Protein AF-A0ABD1DV07-F1 (afdb_monomer_lite)

Secondary structure (DSSP, 8-state):
--EEEEB----S-TTS--B-SS--EE-HHHHHHHH--EEEE--TTTTTTSSHHHHHHHHHTEEEEEEEEESTTTSTTHHHHHHHHHS-EE-SS-EEEEEEEEEEEEEEE-TTT--EEEEEEETTEEEEEPTT--EEEEE-TT--EEEEEEEESS-----EESP-TTSHHHHHHHHHHHH--------S---------------GGGS-SS-SEEEEEEE-SSEEEEEEEETTT--EEEEEEEE---B-SSTT--EE-HHHHHHHHHHHHHHHHHHHHHTT--GGGEEEEEEEE-SS-B--B-TTT--BSS-EE-TT--TTHHHHHHHHHTSGGG---TTTTHHHHS--S-TTSHHHHHHHHHHH-HHHHTT-

Foldseek 3Di:
DKWKWFADPDPDDPQEPRADVVGGTDDQVRCCLFFVKHKDFADLVDNPPPCPVVVVCVVVQFPDKDKDKQAPVGDPVNVVVQVVQAFWWFAQAKWKKAWNAAKWWKWWQGLPPRTTMIIIDGHRMIMIGGGQTTIGIHHHPVRITMIMTTGNADDDPDTGGPPPCPDPSNVVSNVCSVVDPDDPDDDPDDDDDDDDDDDDDDDPVVQAPQAAWEWEWEAEPFKIKIWIARPPPRHTPFMHMDTFDWDDPDVLWTFGAVVSSVVRSVVRVVVRQVVCVVVVHHPVSHPYYHYDYQPQFDWDADPVPRHTLDTTGHLRGQPLVVVLVVVLCVQPPSPSFQCSCCVPVVGGRGSNHNVSVLVCCCVPRPSSVVRD

Sequence (372 aa):
MVRAWFMDNEDTDQRLEHHLNPPEFLTLDQLFTSTGVEYFKINVPTFDSDGVLEGIRKKRGYSYEDEITCSKDCLPDYENKLKSFFTEHLHTDEEIRFVVDGSGYFDVRNGKDDRWVRIEVVAGDMIVIPSGIYHRFTLDSKNYIKAKRYFVGEPVWLPYNRPADDMEARKDYLHRLETGFAATHFEPNAPPVSRSTVIAAANRNSLIKFGDLVGSIDEGTSSARFILFRAETSEVVCFHQKELRQIYPQEGWVEQDPKEILAVVEECIERTVEKLCELGGRAEDIVAVGVTNQRETTIVWDKSTGEPLYNAIVWLDMRTASTVDQLLEQVPNKTRNKNYLKPLCGLPLSPYFSAVKLRWLMDNVPKVLYFA

Radius of gyration: 26.64 Å; chains: 1; bounding box: 74×58×81 Å

Organism: Culex pipiens pipiens (NCBI:txid38569)

Structure (mmCIF, N/CA/C/O backbone):
data_AF-A0ABD1DV07-F1
#
_entry.id   AF-A0ABD1DV07-F1
#
loop_
_atom_site.group_PDB
_atom_site.id
_atom_site.type_symbol
_atom_site.label_atom_id
_atom_site.label_alt_id
_atom_site.label_comp_id
_atom_site.label_asym_id
_atom_site.label_entity_id
_atom_site.label_seq_id
_atom_site.pdbx_PDB_ins_code
_atom_site.Cartn_x
_atom_site.Cartn_y
_atom_site.Cartn_z
_atom_site.occupancy
_atom_site.B_iso_or_equiv
_atom_site.auth_seq_id
_atom_site.auth_comp_id
_atom_site.auth_asym_id
_atom_site.auth_atom_id
_atom_site.pdbx_PDB_model_num
ATOM 1 N N . MET A 1 1 ? 20.086 18.943 -18.334 1.00 59.91 1 MET A N 1
ATOM 2 C CA . MET A 1 1 ? 20.718 17.616 -18.203 1.00 59.91 1 MET A CA 1
ATOM 3 C C . MET A 1 1 ? 20.801 17.360 -16.713 1.00 59.91 1 MET A C 1
ATOM 5 O O . MET A 1 1 ? 21.192 18.291 -16.017 1.00 59.91 1 MET A O 1
ATOM 9 N N . VAL A 1 2 ? 20.336 16.208 -16.229 1.00 76.81 2 VAL A N 1
ATOM 10 C CA . VAL A 1 2 ? 20.383 15.888 -14.792 1.00 76.81 2 VAL A CA 1
ATOM 11 C C . VAL A 1 2 ? 21.824 15.941 -14.294 1.00 76.81 2 VAL A C 1
ATOM 13 O O . VAL A 1 2 ? 22.738 15.542 -15.021 1.00 76.81 2 VAL A O 1
ATOM 16 N N . ARG A 1 3 ? 22.035 16.477 -13.093 1.00 92.75 3 ARG A N 1
ATOM 17 C CA . ARG A 1 3 ? 23.355 16.535 -12.460 1.00 92.75 3 ARG A CA 1
ATOM 18 C C . ARG A 1 3 ? 23.431 15.423 -11.422 1.00 92.75 3 ARG A C 1
ATOM 20 O O . ARG A 1 3 ? 22.601 15.372 -10.520 1.00 92.75 3 ARG A O 1
ATOM 27 N N . ALA A 1 4 ? 24.427 14.553 -11.554 1.00 97.19 4 ALA A N 1
ATOM 28 C CA . ALA A 1 4 ? 24.748 13.539 -10.559 1.00 97.19 4 ALA A CA 1
ATOM 29 C C . ALA A 1 4 ? 26.229 13.631 -10.171 1.00 97.19 4 ALA A C 1
ATOM 31 O O . ALA A 1 4 ? 27.071 13.868 -11.040 1.00 97.19 4 ALA A O 1
ATOM 32 N N . TRP A 1 5 ? 26.556 13.480 -8.889 1.00 97.94 5 TRP A N 1
ATOM 33 C CA . TRP A 1 5 ? 27.928 13.591 -8.381 1.00 97.94 5 TRP A CA 1
ATOM 34 C C . TRP A 1 5 ? 28.155 12.752 -7.125 1.00 97.94 5 TRP A C 1
ATOM 36 O O . TRP A 1 5 ? 27.216 12.452 -6.392 1.00 97.94 5 TRP A O 1
ATOM 46 N N . PHE A 1 6 ? 29.408 12.391 -6.857 1.00 97.69 6 PHE A N 1
ATOM 47 C CA . PHE A 1 6 ? 29.778 11.789 -5.577 1.00 97.69 6 PHE A CA 1
ATOM 48 C C . PHE A 1 6 ? 29.769 12.828 -4.457 1.00 97.69 6 PHE A C 1
ATOM 50 O O . PHE A 1 6 ? 30.228 13.960 -4.647 1.00 97.69 6 PHE A O 1
ATOM 57 N N . MET A 1 7 ? 29.261 12.421 -3.295 1.00 97.56 7 MET A N 1
ATOM 58 C CA . MET A 1 7 ? 29.152 13.290 -2.128 1.00 97.56 7 MET A CA 1
ATOM 59 C C . MET A 1 7 ? 30.424 13.302 -1.275 1.00 97.56 7 MET A C 1
ATOM 61 O O . MET A 1 7 ? 31.144 12.302 -1.200 1.00 97.56 7 MET A O 1
ATOM 65 N N . ASP A 1 8 ? 30.666 14.422 -0.594 1.00 94.44 8 ASP A N 1
ATOM 66 C CA . ASP A 1 8 ? 31.538 14.449 0.580 1.00 94.44 8 ASP A CA 1
ATOM 67 C C . ASP A 1 8 ? 30.947 13.651 1.763 1.00 94.44 8 ASP A C 1
ATOM 69 O O . ASP A 1 8 ? 29.839 13.115 1.704 1.00 94.44 8 ASP A O 1
ATOM 73 N N . ASN A 1 9 ? 31.731 13.529 2.836 1.00 90.25 9 ASN A N 1
ATOM 74 C CA . ASN A 1 9 ? 31.317 12.870 4.077 1.00 90.25 9 ASN A CA 1
ATOM 75 C C . ASN A 1 9 ? 31.029 13.890 5.195 1.00 90.25 9 ASN A C 1
ATOM 77 O O . ASN A 1 9 ? 31.142 13.546 6.373 1.00 90.25 9 ASN A O 1
ATOM 81 N N . GLU A 1 10 ? 30.749 15.152 4.857 1.00 90.56 10 GLU A N 1
ATOM 82 C CA . GLU A 1 10 ? 30.471 16.174 5.863 1.00 90.56 10 GLU A CA 1
ATOM 83 C C . GLU A 1 10 ? 29.061 16.001 6.434 1.00 90.56 10 GLU A C 1
ATOM 85 O O . GLU A 1 10 ? 28.075 15.923 5.704 1.00 90.56 10 GLU A O 1
ATOM 90 N N . ASP A 1 11 ? 28.954 15.991 7.762 1.00 87.94 11 ASP A N 1
ATOM 91 C CA . ASP A 1 11 ? 27.674 15.935 8.477 1.00 87.94 11 ASP A CA 1
ATOM 92 C C . ASP A 1 11 ? 27.128 17.357 8.696 1.00 87.94 11 ASP A C 1
ATOM 94 O O . ASP A 1 11 ? 27.030 17.861 9.817 1.00 87.94 11 ASP A O 1
ATOM 98 N N . THR A 1 12 ? 26.893 18.061 7.588 1.00 93.75 12 THR A N 1
ATOM 99 C CA . THR A 1 12 ? 26.284 19.400 7.562 1.00 93.75 12 THR A CA 1
ATOM 100 C C . THR A 1 12 ? 24.844 19.323 7.045 1.00 93.75 12 THR A C 1
ATOM 102 O O . THR A 1 12 ? 24.240 18.252 7.016 1.00 93.75 12 THR A O 1
ATOM 105 N N . ASP A 1 13 ? 24.227 20.462 6.720 1.00 95.06 13 ASP A N 1
ATOM 106 C CA . ASP A 1 13 ? 22.839 20.486 6.255 1.00 95.06 13 ASP A CA 1
ATOM 107 C C . ASP A 1 13 ? 22.679 19.665 4.965 1.00 95.06 13 ASP A C 1
ATOM 109 O O . ASP A 1 13 ? 23.065 20.105 3.884 1.00 95.06 13 ASP A O 1
ATOM 113 N N . GLN A 1 14 ? 22.021 18.508 5.090 1.00 95.56 14 GLN A N 1
ATOM 114 C CA . GLN A 1 14 ? 21.736 17.559 4.012 1.00 95.56 14 GLN A CA 1
ATOM 115 C C . GLN A 1 14 ? 21.112 18.178 2.750 1.00 95.56 14 GLN A C 1
ATOM 117 O O . GLN A 1 14 ? 21.149 17.550 1.689 1.00 95.56 14 GLN A O 1
ATOM 122 N N . ARG A 1 15 ? 20.513 19.374 2.851 1.00 96.56 15 ARG A N 1
ATOM 123 C CA . ARG A 1 15 ? 19.892 20.118 1.744 1.00 96.56 15 ARG A CA 1
ATOM 124 C C . ARG A 1 15 ? 20.897 20.886 0.874 1.00 96.56 15 ARG A C 1
ATOM 126 O O . ARG A 1 15 ? 20.491 21.479 -0.128 1.00 96.56 15 ARG A O 1
ATOM 133 N N . LEU A 1 16 ? 22.180 20.920 1.240 1.00 97.12 16 LEU A N 1
ATOM 134 C CA . LEU A 1 16 ? 23.266 21.528 0.456 1.00 97.12 16 LEU A CA 1
ATOM 135 C C . LEU A 1 16 ? 23.745 20.592 -0.665 1.00 97.12 16 LEU A C 1
ATOM 137 O O . LEU A 1 16 ? 23.313 19.455 -0.739 1.00 97.12 16 LEU A O 1
ATOM 141 N N . GLU A 1 17 ? 24.613 21.028 -1.580 1.00 96.38 17 GLU A N 1
ATOM 142 C CA . GLU A 1 17 ? 25.049 20.157 -2.692 1.00 96.38 17 GLU A CA 1
ATOM 143 C C . GLU A 1 17 ? 25.999 19.023 -2.251 1.00 96.38 17 GLU A C 1
ATOM 145 O O . GLU A 1 17 ? 25.964 17.954 -2.853 1.00 96.38 17 GLU A O 1
ATOM 150 N N . HIS A 1 18 ? 26.809 19.212 -1.200 1.00 97.31 18 HIS A N 1
ATOM 151 C CA . HIS A 1 18 ? 27.789 18.224 -0.705 1.00 97.31 18 HIS A CA 1
ATOM 152 C C . HIS A 1 18 ? 28.753 17.698 -1.784 1.00 97.31 18 HIS A C 1
ATOM 154 O O . HIS A 1 18 ? 28.924 16.492 -1.963 1.00 97.31 18 HIS A O 1
ATOM 160 N N . HIS A 1 19 ? 29.347 18.590 -2.576 1.00 95.94 19 HIS A N 1
ATOM 161 C CA . HIS A 1 19 ? 30.338 18.194 -3.575 1.00 95.94 19 HIS A CA 1
ATOM 162 C C . HIS A 1 19 ? 31.663 17.774 -2.922 1.00 95.94 19 HIS A C 1
ATOM 164 O O . HIS A 1 19 ? 32.188 18.474 -2.060 1.00 95.94 19 HIS A O 1
ATOM 170 N N . LEU A 1 20 ? 32.283 16.708 -3.442 1.00 94.50 20 LEU A N 1
ATOM 171 C CA . LEU A 1 20 ? 33.712 16.471 -3.222 1.00 94.50 20 LEU A CA 1
ATOM 172 C C . LEU A 1 20 ? 34.553 17.684 -3.656 1.00 94.50 20 LEU A C 1
ATOM 174 O O . LEU A 1 20 ? 34.138 18.498 -4.483 1.00 94.50 20 LEU A O 1
ATOM 178 N N . ASN A 1 21 ? 35.774 17.777 -3.128 1.00 92.38 21 ASN A N 1
ATOM 179 C CA . ASN A 1 21 ? 36.742 18.791 -3.531 1.00 92.38 21 ASN A CA 1
ATOM 180 C C . ASN A 1 21 ? 37.995 18.128 -4.140 1.00 92.38 21 ASN A C 1
ATOM 182 O O . ASN A 1 21 ? 38.822 17.608 -3.384 1.00 92.38 21 ASN A O 1
ATOM 186 N N . PRO A 1 22 ? 38.170 18.142 -5.478 1.00 94.88 22 PRO A N 1
ATOM 187 C CA . PRO A 1 22 ? 37.296 18.757 -6.486 1.00 94.88 22 PRO A CA 1
ATOM 188 C C . PRO A 1 22 ? 36.000 17.955 -6.747 1.00 94.88 22 PRO A C 1
ATOM 190 O O . PRO A 1 22 ? 35.969 16.759 -6.454 1.00 94.88 22 PRO A O 1
ATOM 193 N N . PRO A 1 23 ? 34.952 18.572 -7.337 1.00 95.44 23 PRO A N 1
ATOM 194 C CA . PRO A 1 23 ? 33.705 17.871 -7.646 1.00 95.44 23 PRO A CA 1
ATOM 195 C C . PRO A 1 23 ? 33.902 16.710 -8.630 1.00 95.44 23 PRO A C 1
ATOM 197 O O . PRO A 1 23 ? 34.562 16.864 -9.660 1.00 95.44 23 PRO A O 1
ATOM 200 N N . GLU A 1 24 ? 33.276 15.567 -8.346 1.00 96.19 24 GLU A N 1
ATOM 201 C CA . GLU A 1 24 ? 33.319 14.357 -9.178 1.00 96.19 24 GLU A CA 1
ATOM 202 C C . GLU A 1 24 ? 31.912 14.053 -9.723 1.00 96.19 24 GLU A C 1
ATOM 204 O O . GLU A 1 24 ? 31.062 13.516 -9.012 1.00 96.19 24 GLU A O 1
ATOM 209 N N . PHE A 1 25 ? 31.647 14.428 -10.979 1.00 95.94 25 PHE A N 1
ATOM 210 C CA . PHE A 1 25 ? 30.346 14.237 -11.635 1.00 95.94 25 PHE A CA 1
ATOM 211 C C . PHE A 1 25 ? 30.243 12.889 -12.355 1.00 95.94 25 PHE A C 1
ATOM 213 O O . PHE A 1 25 ? 31.225 12.393 -12.907 1.00 95.94 25 PHE A O 1
ATOM 220 N N . LEU A 1 26 ? 29.026 12.347 -12.422 1.00 95.00 26 LEU A N 1
ATOM 221 C CA . LEU A 1 26 ? 28.687 11.177 -13.224 1.00 95.00 26 LEU A CA 1
ATOM 222 C C . LEU A 1 26 ? 27.892 11.599 -14.463 1.00 95.00 26 LEU A C 1
ATOM 224 O O . LEU A 1 26 ? 26.942 12.380 -14.392 1.00 95.00 26 LEU A O 1
ATOM 228 N N . THR A 1 27 ? 28.253 11.025 -15.606 1.00 94.19 27 THR A N 1
ATOM 229 C CA . THR A 1 27 ? 27.383 10.982 -16.789 1.00 94.19 27 THR A CA 1
ATOM 230 C C . THR A 1 27 ? 26.181 10.067 -16.538 1.00 94.19 27 THR A C 1
ATOM 232 O O . THR A 1 27 ? 26.211 9.221 -15.644 1.00 94.19 27 THR A O 1
ATOM 235 N N . LEU A 1 28 ? 25.133 10.191 -17.356 1.00 91.38 28 LEU A N 1
ATOM 236 C CA . LEU A 1 28 ? 23.964 9.306 -17.286 1.00 91.38 28 LEU A CA 1
ATOM 237 C C . LEU A 1 28 ? 24.330 7.826 -17.445 1.00 91.38 28 LEU A C 1
ATOM 239 O O . LEU A 1 28 ? 23.840 6.997 -16.686 1.00 91.38 28 LEU A O 1
ATOM 243 N N . ASP A 1 29 ? 25.240 7.508 -18.365 1.00 91.19 29 ASP A N 1
ATOM 244 C CA . ASP A 1 29 ? 25.684 6.130 -18.591 1.00 91.19 29 ASP A CA 1
ATOM 245 C C . ASP A 1 29 ? 26.467 5.590 -17.389 1.00 91.19 29 ASP A C 1
ATOM 247 O O . ASP A 1 29 ? 26.303 4.433 -17.000 1.00 91.19 29 ASP A O 1
ATOM 251 N N . GLN A 1 30 ? 27.299 6.428 -16.758 1.00 93.75 30 GLN A N 1
ATOM 252 C CA . GLN A 1 30 ? 28.006 6.060 -15.528 1.00 93.75 30 GLN A CA 1
ATOM 253 C C . GLN A 1 30 ? 27.039 5.859 -14.363 1.00 93.75 30 GLN A C 1
ATOM 255 O O . GLN A 1 30 ? 27.205 4.898 -13.612 1.00 93.75 30 GLN A O 1
ATOM 260 N N . LEU A 1 31 ? 26.037 6.732 -14.219 1.00 94.75 31 LEU A N 1
ATOM 261 C CA . LEU A 1 31 ? 24.988 6.582 -13.218 1.00 94.75 31 LEU A CA 1
ATOM 262 C C . LEU A 1 31 ? 24.262 5.248 -13.429 1.00 94.75 31 LEU A C 1
ATOM 264 O O . LEU A 1 31 ? 24.330 4.388 -12.559 1.00 94.75 31 LEU A O 1
ATOM 268 N N . PHE A 1 32 ? 23.703 5.014 -14.618 1.00 94.88 32 PHE A N 1
ATOM 269 C CA . PHE A 1 32 ? 22.989 3.779 -14.943 1.00 94.88 32 PHE A CA 1
ATOM 270 C C . PHE A 1 32 ? 23.850 2.527 -14.740 1.00 94.88 32 PHE A C 1
ATOM 272 O O . PHE A 1 32 ? 23.429 1.576 -14.093 1.00 94.88 32 PHE A O 1
ATOM 279 N N . THR A 1 33 ? 25.092 2.525 -15.222 1.00 92.50 33 THR A N 1
ATOM 280 C CA . THR A 1 33 ? 25.967 1.348 -15.101 1.00 92.50 33 THR A CA 1
ATOM 281 C C . THR A 1 33 ? 26.362 1.061 -13.649 1.00 92.50 33 THR A C 1
ATOM 283 O O . THR A 1 33 ? 26.613 -0.088 -13.299 1.00 92.50 33 THR A O 1
ATOM 286 N N . SER A 1 34 ? 26.453 2.086 -12.796 1.00 93.62 34 SER A N 1
ATOM 287 C CA . SER A 1 34 ? 26.897 1.922 -11.404 1.00 93.62 34 SER A CA 1
ATOM 288 C C . SER A 1 34 ? 25.766 1.778 -10.387 1.00 93.62 34 SER A C 1
ATOM 290 O O . SER A 1 34 ? 26.037 1.339 -9.269 1.00 93.62 34 SER A O 1
ATOM 292 N N . THR A 1 35 ? 24.529 2.136 -10.743 1.00 96.19 35 THR A N 1
ATOM 293 C CA . THR A 1 35 ? 23.384 2.136 -9.815 1.00 96.19 35 THR A CA 1
ATOM 294 C C . THR A 1 35 ? 22.109 1.536 -10.406 1.00 96.19 35 THR A C 1
ATOM 296 O O . THR A 1 35 ? 21.162 1.272 -9.679 1.00 96.19 35 THR A O 1
ATOM 299 N N . GLY A 1 36 ? 22.026 1.347 -11.721 1.00 95.25 36 GLY A N 1
ATOM 300 C CA . GLY A 1 36 ? 20.792 0.957 -12.406 1.00 95.25 36 GLY A CA 1
ATOM 301 C C . GLY A 1 36 ? 19.727 2.055 -12.459 1.00 95.25 36 GLY A C 1
ATOM 302 O O . GLY A 1 36 ? 18.637 1.798 -12.959 1.00 95.25 36 GLY A O 1
ATOM 303 N N . VAL A 1 37 ? 20.012 3.267 -11.963 1.00 96.56 37 VAL A N 1
ATOM 304 C CA . VAL A 1 37 ? 19.070 4.392 -12.031 1.00 96.56 37 VAL A CA 1
ATOM 305 C C . VAL A 1 37 ? 18.929 4.859 -13.474 1.00 96.56 37 VAL A C 1
ATOM 307 O O . VAL A 1 37 ? 19.916 5.187 -14.135 1.00 96.56 37 VAL A O 1
ATOM 310 N N . GLU A 1 38 ? 17.689 4.935 -13.945 1.00 94.94 38 GLU A N 1
ATOM 311 C CA . GLU A 1 38 ? 17.361 5.433 -15.279 1.00 94.94 38 GLU A CA 1
ATOM 312 C C . GLU A 1 38 ? 16.791 6.849 -15.214 1.00 94.94 38 GLU A C 1
ATOM 314 O O . GLU A 1 38 ? 16.154 7.249 -14.237 1.00 94.94 38 GLU A O 1
ATOM 319 N N . TYR A 1 39 ? 17.013 7.611 -16.284 1.00 94.94 39 TYR A N 1
ATOM 320 C CA . TYR A 1 39 ? 16.618 9.009 -16.382 1.00 94.94 39 TYR A CA 1
ATOM 321 C C . TYR A 1 39 ? 15.932 9.302 -17.714 1.00 94.94 39 TYR A C 1
ATOM 323 O O . TYR A 1 39 ? 16.409 8.907 -18.780 1.00 94.94 39 TYR A O 1
ATOM 331 N N . PHE A 1 40 ? 14.855 10.081 -17.650 1.00 93.75 40 PHE A N 1
ATOM 332 C CA . PHE A 1 40 ? 14.121 10.588 -18.800 1.00 93.75 40 PHE A CA 1
ATOM 333 C C . PHE A 1 40 ? 13.885 12.090 -18.635 1.00 93.75 40 PHE A C 1
ATOM 335 O O . PHE A 1 40 ? 13.529 12.563 -17.554 1.00 93.75 40 PHE A O 1
ATOM 342 N N . LYS A 1 41 ? 14.044 12.850 -19.724 1.00 93.75 41 LYS A N 1
ATOM 343 C CA . LYS A 1 41 ? 13.626 14.255 -19.771 1.00 93.75 41 LYS A CA 1
ATOM 344 C C . LYS A 1 41 ? 12.232 14.339 -20.382 1.00 93.75 41 LYS A C 1
ATOM 346 O O . LYS A 1 41 ? 12.039 13.921 -21.520 1.00 93.75 41 LYS A O 1
ATOM 351 N N . ILE A 1 42 ? 11.289 14.899 -19.633 1.00 94.38 42 ILE A N 1
ATOM 352 C CA . ILE A 1 42 ? 9.884 15.061 -20.016 1.00 94.38 42 ILE A CA 1
ATOM 353 C C . ILE A 1 42 ? 9.558 16.555 -20.098 1.00 94.38 42 ILE A C 1
ATOM 355 O O . ILE A 1 42 ? 10.026 17.359 -19.288 1.00 94.38 42 ILE A O 1
ATOM 359 N N . ASN A 1 43 ? 8.764 16.946 -21.092 1.00 92.12 43 ASN A N 1
ATOM 360 C CA . ASN A 1 43 ? 8.365 18.334 -21.286 1.00 92.12 43 ASN A CA 1
ATOM 361 C C . ASN A 1 43 ? 7.146 18.668 -20.410 1.00 92.12 43 ASN A C 1
ATOM 363 O O . ASN A 1 43 ? 6.036 18.234 -20.693 1.00 92.12 43 ASN A O 1
ATOM 367 N N . VAL A 1 44 ? 7.344 19.428 -19.327 1.00 93.00 44 VAL A N 1
ATOM 368 C CA . VAL A 1 44 ? 6.283 19.716 -18.338 1.00 93.00 44 VAL A CA 1
ATOM 369 C C . VAL A 1 44 ? 5.042 20.403 -18.945 1.00 93.00 44 VAL A C 1
ATOM 371 O O . VAL A 1 44 ? 3.933 19.999 -18.620 1.00 93.00 44 VAL A O 1
ATOM 374 N N . PRO A 1 45 ? 5.159 21.402 -19.837 1.00 93.12 45 PRO A N 1
ATOM 375 C CA . PRO A 1 45 ? 3.991 21.971 -20.513 1.00 93.12 45 PRO A CA 1
ATOM 376 C C . PRO A 1 45 ? 3.132 21.006 -21.343 1.00 93.12 45 PRO A C 1
ATOM 378 O O . PRO A 1 45 ? 1.988 21.344 -21.629 1.00 93.12 45 PRO A O 1
ATOM 381 N N . THR A 1 46 ? 3.681 19.873 -21.794 1.00 91.88 46 THR A N 1
ATOM 382 C CA . THR A 1 46 ? 3.053 19.009 -22.815 1.00 91.88 46 THR A CA 1
ATOM 383 C C . THR A 1 46 ? 3.059 17.523 -22.477 1.00 91.88 46 THR A C 1
ATOM 385 O O . THR A 1 46 ? 2.700 16.715 -23.328 1.00 91.88 46 THR A O 1
ATOM 388 N N . PHE A 1 47 ? 3.449 17.125 -21.262 1.00 91.62 47 PHE A N 1
ATOM 389 C CA . PHE A 1 47 ? 3.654 15.708 -20.924 1.00 91.62 47 PHE A CA 1
ATOM 390 C C . PHE A 1 47 ? 2.387 14.852 -21.054 1.00 91.62 47 PHE A C 1
ATOM 392 O O . PHE A 1 47 ? 2.467 13.628 -21.137 1.00 91.62 47 PHE A O 1
ATOM 399 N N . ASP A 1 48 ? 1.220 15.490 -21.011 1.00 86.44 48 ASP A N 1
ATOM 400 C CA . ASP A 1 48 ? -0.104 14.885 -21.118 1.00 86.44 48 ASP A CA 1
ATOM 401 C C . ASP A 1 48 ? -0.575 14.708 -22.570 1.00 86.44 48 ASP A C 1
ATOM 403 O O . ASP A 1 48 ? -1.546 13.998 -22.821 1.00 86.44 48 ASP A O 1
ATOM 407 N N . SER A 1 49 ? 0.104 15.342 -23.526 1.00 87.12 49 SER A N 1
ATOM 408 C CA . SER A 1 49 ? -0.355 15.485 -24.910 1.00 87.12 49 SER A CA 1
ATOM 409 C C . SER A 1 49 ? 0.705 15.134 -25.954 1.00 87.12 49 SER A C 1
ATOM 411 O O . SER A 1 49 ? 0.351 14.759 -27.070 1.00 87.12 49 SER A O 1
ATOM 413 N N . ASP A 1 50 ? 1.995 15.193 -25.614 1.00 87.75 50 ASP A N 1
ATOM 414 C CA . ASP A 1 50 ? 3.100 14.862 -26.524 1.00 87.75 50 ASP A CA 1
ATOM 415 C C . ASP A 1 50 ? 3.364 13.351 -26.676 1.00 87.75 50 ASP A C 1
ATOM 417 O O . ASP A 1 50 ? 4.142 12.936 -27.537 1.00 87.75 50 ASP A O 1
ATOM 421 N N . GLY A 1 51 ? 2.700 12.521 -25.864 1.00 90.06 51 GLY A N 1
ATOM 422 C CA . GLY A 1 51 ? 2.764 11.059 -25.912 1.00 90.06 51 GLY A CA 1
ATOM 423 C C . GLY A 1 51 ? 4.064 10.446 -25.376 1.00 90.06 51 GLY A C 1
ATOM 424 O O . GLY A 1 51 ? 4.173 9.219 -25.320 1.00 90.06 51 GLY A O 1
ATOM 425 N N . VAL A 1 52 ? 5.046 11.249 -24.944 1.00 90.81 52 VAL A N 1
ATOM 426 C CA . VAL A 1 52 ? 6.349 10.747 -24.472 1.00 90.81 52 VAL A CA 1
ATOM 427 C C . VAL A 1 52 ? 6.185 9.993 -23.156 1.00 90.81 52 VAL A C 1
ATOM 429 O O . VAL A 1 52 ? 6.607 8.841 -23.029 1.00 90.81 52 VAL A O 1
ATOM 432 N N . LEU A 1 53 ? 5.526 10.626 -22.184 1.00 91.69 53 LEU A N 1
ATOM 433 C CA . LEU A 1 53 ? 5.261 10.020 -20.882 1.00 91.69 53 LEU A CA 1
ATOM 434 C C . LEU A 1 53 ? 4.343 8.799 -21.014 1.00 91.69 53 LEU A C 1
ATOM 436 O O . LEU A 1 53 ? 4.600 7.766 -20.399 1.00 91.69 53 LEU A O 1
ATOM 440 N N . GLU A 1 54 ? 3.302 8.890 -21.844 1.00 89.88 54 GLU A N 1
ATOM 441 C CA . GLU A 1 54 ? 2.396 7.769 -22.111 1.00 89.88 54 GLU A CA 1
ATOM 442 C C . GLU A 1 54 ? 3.148 6.572 -22.714 1.00 89.88 54 GLU A C 1
ATOM 444 O O . GLU A 1 54 ? 2.939 5.433 -22.295 1.00 89.88 54 GLU A O 1
ATOM 449 N N . GLY A 1 55 ? 4.074 6.819 -23.645 1.00 89.94 55 GLY A N 1
ATOM 450 C CA . GLY A 1 55 ? 4.931 5.790 -24.230 1.00 89.94 55 GLY A CA 1
ATOM 451 C C . GLY A 1 55 ? 5.822 5.098 -23.196 1.00 89.94 55 GLY A C 1
ATOM 452 O O . GLY A 1 55 ? 5.909 3.867 -23.189 1.00 89.94 55 GLY A O 1
ATOM 453 N N . ILE A 1 56 ? 6.437 5.863 -22.286 1.00 91.06 56 ILE A N 1
ATOM 454 C CA . ILE A 1 56 ? 7.240 5.313 -21.180 1.00 91.06 56 ILE A CA 1
ATOM 455 C C . ILE A 1 56 ? 6.364 4.455 -20.266 1.00 91.06 56 ILE A C 1
ATOM 457 O O . ILE A 1 56 ? 6.716 3.309 -19.984 1.00 91.06 56 ILE A O 1
ATOM 461 N N . ARG A 1 57 ? 5.199 4.974 -19.857 1.00 89.88 57 ARG A N 1
ATOM 462 C CA . ARG A 1 57 ? 4.257 4.260 -18.986 1.00 89.88 57 ARG A CA 1
ATOM 463 C C . ARG A 1 57 ? 3.783 2.954 -19.608 1.00 89.88 57 ARG A C 1
ATOM 465 O O . ARG A 1 57 ? 3.851 1.921 -18.954 1.00 89.88 57 ARG A O 1
ATOM 472 N N . LYS A 1 58 ? 3.369 2.976 -20.879 1.00 86.31 58 LYS A N 1
ATOM 473 C CA . LYS A 1 58 ? 2.937 1.779 -21.616 1.00 86.31 58 LYS A CA 1
ATOM 474 C C . LYS A 1 58 ? 4.054 0.749 -21.734 1.00 86.31 58 LYS A C 1
ATOM 476 O O . LYS A 1 58 ? 3.824 -0.423 -21.461 1.00 86.31 58 LYS A O 1
ATOM 481 N N . LYS A 1 59 ? 5.267 1.175 -22.101 1.00 85.38 59 LYS A N 1
ATOM 482 C CA . LYS A 1 59 ? 6.420 0.272 -22.254 1.00 85.38 59 LYS A CA 1
ATOM 483 C C . LYS A 1 59 ? 6.802 -0.405 -20.936 1.00 85.38 59 LYS A C 1
ATOM 485 O O . LYS A 1 59 ? 7.268 -1.539 -20.961 1.00 85.38 59 LYS A O 1
ATOM 490 N N . ARG A 1 60 ? 6.627 0.290 -19.810 1.00 85.19 60 ARG A N 1
ATOM 491 C CA . ARG A 1 60 ? 7.017 -0.193 -18.479 1.00 85.19 60 ARG A CA 1
ATOM 492 C C . ARG A 1 60 ? 5.872 -0.750 -17.639 1.00 85.19 60 ARG A C 1
ATOM 494 O O . ARG A 1 60 ? 6.114 -1.219 -16.538 1.00 85.19 60 ARG A O 1
ATOM 501 N N . GLY A 1 61 ? 4.641 -0.715 -18.142 1.00 84.81 61 GLY A N 1
ATOM 502 C CA . GLY A 1 61 ? 3.473 -1.193 -17.403 1.00 84.81 61 GLY A CA 1
ATOM 503 C C . GLY A 1 61 ? 3.106 -0.326 -16.193 1.00 84.81 61 GLY A C 1
ATOM 504 O O . GLY A 1 61 ? 2.545 -0.836 -15.228 1.00 84.81 61 GLY A O 1
ATOM 505 N N . TYR A 1 62 ? 3.415 0.975 -16.219 1.00 87.50 62 TYR A N 1
ATOM 506 C CA . TYR A 1 62 ? 3.066 1.902 -15.138 1.00 87.50 62 TYR A CA 1
ATOM 507 C C . TYR A 1 62 ? 1.562 2.203 -15.138 1.00 87.50 62 TYR A C 1
ATOM 509 O O . TYR A 1 62 ? 1.089 3.129 -15.812 1.00 87.50 62 TYR A O 1
ATOM 517 N N . SER A 1 63 ? 0.815 1.390 -14.395 1.00 79.88 63 SER A N 1
ATOM 518 C CA . SER A 1 63 ? -0.646 1.410 -14.336 1.00 79.88 63 SER A CA 1
ATOM 519 C C . SER A 1 63 ? -1.212 2.343 -13.266 1.00 79.88 63 SER A C 1
ATOM 521 O O . SER A 1 63 ? -2.350 2.775 -13.411 1.00 79.88 63 SER A O 1
ATOM 523 N N . TYR A 1 64 ? -0.443 2.666 -12.222 1.00 82.38 64 TYR A N 1
ATOM 524 C CA . TYR A 1 64 ? -0.852 3.592 -11.163 1.00 82.38 64 TYR A CA 1
ATOM 525 C C . TYR A 1 64 ? -0.122 4.930 -11.287 1.00 82.38 64 TYR A C 1
ATOM 527 O O . TYR A 1 64 ? 1.046 4.986 -11.687 1.00 82.38 64 TYR A O 1
ATOM 535 N N . GLU A 1 65 ? -0.821 6.004 -10.933 1.00 90.56 65 GLU A N 1
ATOM 536 C CA . GLU A 1 65 ? -0.289 7.358 -10.862 1.00 90.56 65 GLU A CA 1
ATOM 537 C C . GLU A 1 65 ? -0.948 8.117 -9.712 1.00 90.56 65 GLU A C 1
ATOM 539 O O . GLU A 1 65 ? -2.172 8.150 -9.602 1.00 90.56 65 GLU A O 1
ATOM 544 N N . ASP A 1 66 ? -0.138 8.806 -8.919 1.00 88.62 66 ASP A N 1
ATOM 545 C CA . ASP A 1 66 ? -0.614 9.885 -8.063 1.00 88.62 66 ASP A CA 1
ATOM 546 C C . ASP A 1 66 ? 0.362 11.066 -8.069 1.00 88.62 66 ASP A C 1
ATOM 548 O O . ASP A 1 66 ? 1.326 11.117 -8.840 1.00 88.62 66 ASP A O 1
ATOM 552 N N . GLU A 1 67 ? 0.084 12.055 -7.229 1.00 92.62 67 GLU A N 1
ATOM 553 C CA . GLU A 1 67 ? 0.878 13.265 -7.110 1.00 92.62 67 GLU A CA 1
ATOM 554 C C . GLU A 1 67 ? 1.171 13.561 -5.641 1.00 92.62 67 GLU A C 1
ATOM 556 O O . GLU A 1 67 ? 0.293 13.472 -4.782 1.00 92.62 67 GLU A O 1
ATOM 561 N N . ILE A 1 68 ? 2.415 13.939 -5.355 1.00 90.50 68 ILE A N 1
ATOM 562 C CA . ILE A 1 68 ? 2.854 14.383 -4.038 1.00 90.50 68 ILE A CA 1
ATOM 563 C C . ILE A 1 68 ? 3.455 15.785 -4.132 1.00 90.50 68 ILE A C 1
ATOM 565 O O . ILE A 1 68 ? 4.263 16.081 -5.015 1.00 90.50 68 ILE A O 1
ATOM 569 N N . THR A 1 69 ? 3.085 16.638 -3.180 1.00 94.31 69 THR A N 1
ATOM 570 C CA . THR A 1 69 ? 3.704 17.949 -2.971 1.00 94.31 69 THR A CA 1
ATOM 571 C C . THR A 1 69 ? 4.408 17.934 -1.622 1.00 94.31 69 THR A C 1
ATOM 573 O O . THR A 1 69 ? 3.763 17.873 -0.575 1.00 94.31 69 THR A O 1
ATOM 576 N N . CYS A 1 70 ? 5.735 17.988 -1.640 1.00 91.44 70 CYS A N 1
ATOM 577 C CA . CYS A 1 70 ? 6.556 18.036 -0.439 1.00 91.44 70 CYS A CA 1
ATOM 578 C C . CYS A 1 70 ? 6.951 19.486 -0.163 1.00 91.44 70 CYS A C 1
ATOM 580 O O . CYS A 1 70 ? 7.882 20.025 -0.759 1.00 91.44 70 CYS A O 1
ATOM 582 N N . SER A 1 71 ? 6.222 20.103 0.761 1.00 93.25 71 SER A N 1
ATOM 583 C CA . SER A 1 71 ? 6.506 21.413 1.338 1.00 93.25 71 SER A CA 1
ATOM 584 C C . SER A 1 71 ? 5.969 21.446 2.766 1.00 93.25 71 SER A C 1
ATOM 586 O O . SER A 1 71 ? 5.134 20.614 3.138 1.00 93.25 71 SER A O 1
ATOM 588 N N . LYS A 1 72 ? 6.423 22.416 3.563 1.00 89.56 72 LYS A N 1
ATOM 589 C CA . LYS A 1 72 ? 5.956 22.577 4.946 1.00 89.56 72 LYS A CA 1
ATOM 590 C C . LYS A 1 72 ? 4.436 22.768 5.039 1.00 89.56 72 LYS A C 1
ATOM 592 O O . LYS A 1 72 ? 3.831 22.312 6.003 1.00 89.56 72 LYS A O 1
ATOM 597 N N . ASP A 1 73 ? 3.839 23.405 4.035 1.00 87.31 73 ASP A N 1
ATOM 598 C CA . ASP A 1 73 ? 2.416 23.750 4.023 1.00 87.31 73 ASP A CA 1
ATOM 599 C C . ASP A 1 73 ? 1.532 22.631 3.451 1.00 87.31 73 ASP A C 1
ATOM 601 O O . ASP A 1 73 ? 0.357 22.535 3.800 1.00 87.31 73 ASP A O 1
ATOM 605 N N . CYS A 1 74 ? 2.072 21.786 2.566 1.00 84.94 74 CYS A N 1
ATOM 606 C CA . CYS A 1 74 ? 1.280 20.807 1.816 1.00 84.94 74 CYS A CA 1
ATOM 607 C C . CYS A 1 74 ? 1.433 19.364 2.309 1.00 84.94 74 CYS A C 1
ATOM 609 O O . CYS A 1 74 ? 0.596 18.528 1.971 1.00 84.94 74 CYS A O 1
ATOM 611 N N . LEU A 1 75 ? 2.479 19.048 3.079 1.00 81.88 75 LEU A N 1
ATOM 612 C CA . LEU A 1 75 ? 2.775 17.679 3.496 1.00 81.88 75 LEU A CA 1
ATOM 613 C C . LEU A 1 75 ? 2.373 17.445 4.966 1.00 81.88 75 LEU A C 1
ATOM 615 O O . LEU A 1 75 ? 3.018 17.982 5.869 1.00 81.88 75 LEU A O 1
ATOM 619 N N . PRO A 1 76 ? 1.357 16.604 5.245 1.00 80.69 76 PRO A N 1
ATOM 620 C CA . PRO A 1 76 ? 1.020 16.221 6.612 1.00 80.69 76 PRO A CA 1
ATOM 621 C C . PRO A 1 76 ? 2.192 15.507 7.284 1.00 80.69 76 PRO A C 1
ATOM 623 O O . PRO A 1 76 ? 2.841 14.667 6.657 1.00 80.69 76 PRO A O 1
ATOM 626 N N . ASP A 1 77 ? 2.426 15.819 8.560 1.00 87.31 77 ASP A N 1
ATOM 627 C CA . ASP A 1 77 ? 3.543 15.277 9.347 1.00 87.31 77 ASP A CA 1
ATOM 628 C C . ASP A 1 77 ? 4.925 15.528 8.698 1.00 87.31 77 ASP A C 1
ATOM 630 O O . ASP A 1 77 ? 5.810 14.672 8.693 1.00 87.31 77 ASP A O 1
ATOM 634 N N . TYR A 1 78 ? 5.085 16.726 8.114 1.00 85.88 78 TYR A N 1
ATOM 635 C CA . TYR A 1 78 ? 6.232 17.158 7.302 1.00 85.88 78 TYR A CA 1
ATOM 636 C C . TYR A 1 78 ? 7.598 16.744 7.866 1.00 85.88 78 TYR A C 1
ATOM 638 O O . TYR A 1 78 ? 8.388 16.116 7.164 1.00 85.88 78 TYR A O 1
ATOM 646 N N . GLU A 1 79 ? 7.873 17.060 9.134 1.00 88.75 79 GLU A N 1
ATOM 647 C CA . GLU A 1 79 ? 9.183 16.805 9.747 1.00 88.75 79 GLU A CA 1
ATOM 648 C C . GLU A 1 79 ? 9.491 15.305 9.863 1.00 88.75 79 GLU A C 1
ATOM 650 O O . GLU A 1 79 ? 10.606 14.872 9.570 1.00 88.75 79 GLU A O 1
ATOM 655 N N . ASN A 1 80 ? 8.511 14.488 10.259 1.00 86.06 80 ASN A N 1
ATOM 656 C CA . ASN A 1 80 ? 8.713 13.045 10.387 1.00 86.06 80 ASN A CA 1
ATOM 657 C C . ASN A 1 80 ? 8.771 12.365 9.018 1.00 86.06 80 ASN A C 1
ATOM 659 O O . ASN A 1 80 ? 9.595 11.472 8.824 1.00 86.06 80 ASN A O 1
ATOM 663 N N . LYS A 1 81 ? 7.974 12.821 8.044 1.00 87.06 81 LYS A N 1
ATOM 664 C CA . LYS A 1 81 ? 8.066 12.327 6.666 1.00 87.06 81 LYS A CA 1
ATOM 665 C C . LYS A 1 81 ? 9.418 12.635 6.037 1.00 87.06 81 LYS A C 1
ATOM 667 O O . LYS A 1 81 ? 10.009 11.734 5.457 1.00 87.06 81 LYS A O 1
ATOM 672 N N . LEU A 1 82 ? 9.954 13.847 6.202 1.00 90.19 82 LEU A N 1
ATOM 673 C CA . LEU A 1 82 ? 11.295 14.171 5.705 1.00 90.19 82 LEU A CA 1
ATOM 674 C C . LEU A 1 82 ? 12.383 13.318 6.361 1.00 90.19 82 LEU A C 1
ATOM 676 O O . LEU A 1 82 ? 13.282 12.850 5.667 1.00 90.19 82 LEU A O 1
ATOM 680 N N . LYS A 1 83 ? 12.286 13.060 7.671 1.00 91.44 83 LYS A N 1
ATOM 681 C CA . LYS A 1 83 ? 13.197 12.125 8.349 1.00 91.44 83 LYS A CA 1
ATOM 682 C C . LYS A 1 83 ? 13.081 10.711 7.784 1.00 91.44 83 LYS A C 1
ATOM 684 O O . LYS A 1 83 ? 14.101 10.070 7.553 1.00 91.44 83 LYS A O 1
ATOM 689 N N . SER A 1 84 ? 11.860 10.236 7.537 1.00 90.75 84 SER A N 1
ATOM 690 C CA . SER A 1 84 ? 11.626 8.919 6.939 1.00 90.75 84 SER A CA 1
ATOM 691 C C . SER A 1 84 ? 12.196 8.830 5.525 1.00 90.75 84 SER A C 1
ATOM 693 O O . SER A 1 84 ? 12.844 7.843 5.208 1.00 90.75 84 SER A O 1
ATOM 695 N N . PHE A 1 85 ? 11.996 9.856 4.694 1.00 94.75 85 PHE A N 1
ATOM 696 C CA . PHE A 1 85 ? 12.523 9.894 3.329 1.00 94.75 85 PHE A CA 1
ATOM 697 C C . PHE A 1 85 ? 14.053 9.946 3.300 1.00 94.75 85 PHE A C 1
ATOM 699 O O . PHE A 1 85 ? 14.665 9.350 2.417 1.00 94.75 85 PHE A O 1
ATOM 706 N N . PHE A 1 86 ? 14.675 10.632 4.265 1.00 97.00 86 PHE A N 1
ATOM 707 C CA . PHE A 1 86 ? 16.129 10.772 4.322 1.00 97.00 86 PHE A CA 1
ATOM 708 C C . PHE A 1 86 ? 16.846 9.610 5.027 1.00 97.00 86 PHE A C 1
ATOM 710 O O . PHE A 1 86 ? 18.058 9.443 4.886 1.00 97.00 86 PHE A O 1
ATOM 717 N N . THR A 1 87 ? 16.118 8.791 5.786 1.00 96.75 87 THR A N 1
ATOM 718 C CA . THR A 1 87 ? 16.675 7.560 6.359 1.00 96.75 87 THR A CA 1
ATOM 719 C C . THR A 1 87 ? 17.045 6.620 5.214 1.00 96.75 87 THR A C 1
ATOM 721 O O . THR A 1 87 ? 16.227 6.400 4.336 1.00 96.75 87 THR A O 1
ATOM 724 N N . GLU A 1 88 ? 18.265 6.080 5.187 1.00 97.88 88 GLU A N 1
ATOM 725 C CA . GLU A 1 88 ? 18.698 5.157 4.127 1.00 97.88 88 GLU A CA 1
ATOM 726 C C . GLU A 1 88 ? 17.835 3.885 4.124 1.00 97.88 88 GLU A C 1
ATOM 728 O O . GLU A 1 88 ? 17.789 3.155 5.119 1.00 97.88 88 GLU A O 1
ATOM 733 N N . HIS A 1 89 ? 17.169 3.616 3.001 1.00 97.75 89 HIS A N 1
ATOM 734 C CA . HIS A 1 89 ? 16.234 2.504 2.846 1.00 97.75 89 HIS A CA 1
ATOM 735 C C . HIS A 1 89 ? 16.266 1.915 1.433 1.00 97.75 89 HIS A C 1
ATOM 737 O O . HIS A 1 89 ? 16.912 2.445 0.531 1.00 97.75 89 HIS A O 1
ATOM 743 N N . LEU A 1 90 ? 15.576 0.791 1.250 1.00 95.75 90 LEU A N 1
ATOM 744 C CA . LEU A 1 90 ? 15.266 0.215 -0.054 1.00 95.75 90 LEU A CA 1
ATOM 745 C C . LEU A 1 90 ? 13.776 -0.128 -0.163 1.00 95.75 90 LEU A C 1
ATOM 747 O O . LEU A 1 90 ? 13.062 -0.196 0.843 1.00 95.75 90 LEU A O 1
ATOM 751 N N . HIS A 1 91 ? 13.338 -0.386 -1.393 1.00 91.75 91 HIS A N 1
ATOM 752 C CA . HIS A 1 91 ? 12.003 -0.880 -1.723 1.00 91.75 91 HIS A CA 1
ATOM 753 C C . HIS A 1 91 ? 12.087 -2.188 -2.517 1.00 91.75 91 HIS A C 1
ATOM 755 O O . HIS A 1 91 ? 13.086 -2.469 -3.188 1.00 91.75 91 HIS A O 1
ATOM 761 N N . THR A 1 92 ? 11.028 -2.993 -2.427 1.00 89.00 92 THR A N 1
ATOM 762 C CA . THR A 1 92 ? 10.848 -4.228 -3.212 1.00 89.00 92 THR A CA 1
ATOM 763 C C . THR A 1 92 ? 10.524 -3.956 -4.677 1.00 89.00 92 THR A C 1
ATOM 765 O O . THR A 1 92 ? 10.770 -4.808 -5.526 1.00 89.00 92 THR A O 1
ATOM 768 N N . ASP A 1 93 ? 10.037 -2.753 -4.966 1.00 88.69 93 ASP A N 1
ATOM 769 C CA . ASP A 1 93 ? 9.575 -2.288 -6.270 1.00 88.69 93 ASP A CA 1
ATOM 770 C C . ASP A 1 93 ? 10.394 -1.069 -6.722 1.00 88.69 93 ASP A C 1
ATOM 772 O O . ASP A 1 93 ? 11.181 -0.512 -5.952 1.00 88.69 93 ASP A O 1
ATOM 776 N N . GLU A 1 94 ? 10.241 -0.663 -7.983 1.00 91.94 94 GLU A N 1
ATOM 777 C CA . GLU A 1 94 ? 10.882 0.553 -8.490 1.00 91.94 94 GLU A CA 1
ATOM 778 C C . GLU A 1 94 ? 10.301 1.810 -7.828 1.00 91.94 94 GLU A C 1
ATOM 780 O O . GLU A 1 94 ? 9.087 1.960 -7.677 1.00 91.94 94 GLU A O 1
ATOM 785 N N . GLU A 1 95 ? 11.166 2.768 -7.504 1.00 93.19 95 GLU A N 1
ATOM 786 C CA . GLU A 1 95 ? 10.758 4.103 -7.083 1.00 93.19 95 GLU A CA 1
ATOM 787 C C . GLU A 1 95 ? 10.823 5.061 -8.280 1.00 93.19 95 GLU A C 1
ATOM 789 O O . GLU A 1 95 ? 11.886 5.531 -8.688 1.00 93.19 95 GLU A O 1
ATOM 794 N N . ILE A 1 96 ? 9.654 5.355 -8.858 1.00 95.25 96 ILE A N 1
ATOM 795 C CA . ILE A 1 96 ? 9.538 6.213 -10.042 1.00 95.25 96 ILE A CA 1
ATOM 796 C C . ILE A 1 96 ? 9.004 7.588 -9.651 1.00 95.25 96 ILE A C 1
ATOM 798 O O . ILE A 1 96 ? 7.968 7.710 -8.983 1.00 95.25 96 ILE A O 1
ATOM 802 N N . ARG A 1 97 ? 9.700 8.642 -10.083 1.00 97.25 97 ARG A N 1
ATOM 803 C CA . ARG A 1 97 ? 9.356 10.036 -9.774 1.00 97.25 97 ARG A CA 1
ATOM 804 C C . ARG A 1 97 ? 9.508 10.900 -11.012 1.00 97.25 97 ARG A C 1
ATOM 806 O O . ARG A 1 97 ? 10.589 10.958 -11.582 1.00 97.25 97 ARG A O 1
ATOM 813 N N . PHE A 1 98 ? 8.443 11.594 -11.398 1.00 97.75 98 PHE A N 1
ATOM 814 C CA . PHE A 1 98 ? 8.475 12.650 -12.408 1.00 97.75 98 PHE A CA 1
ATOM 815 C C . PHE A 1 98 ? 8.229 13.998 -11.738 1.00 97.75 98 PHE A C 1
ATOM 817 O O . PHE A 1 98 ? 7.132 14.266 -11.252 1.00 97.75 98 PHE A O 1
ATOM 824 N N . VAL A 1 99 ? 9.249 14.848 -11.709 1.00 97.94 99 VAL A N 1
ATOM 825 C CA . VAL A 1 99 ? 9.176 16.170 -11.091 1.00 97.94 99 VAL A CA 1
ATOM 826 C C . VAL A 1 99 ? 8.447 17.126 -12.026 1.00 97.94 99 VAL A C 1
ATOM 828 O O . VAL A 1 99 ? 8.908 17.412 -13.133 1.00 97.94 99 VAL A O 1
ATOM 831 N N . VAL A 1 100 ? 7.307 17.636 -11.569 1.00 97.44 100 VAL A N 1
ATOM 832 C CA . VAL A 1 100 ? 6.486 18.598 -12.317 1.00 97.44 100 VAL A CA 1
ATOM 833 C C . VAL A 1 100 ? 6.743 20.037 -11.877 1.00 97.44 100 VAL A C 1
ATOM 835 O O . VAL A 1 100 ? 6.536 20.950 -12.669 1.00 97.44 100 VAL A O 1
ATOM 838 N N . ASP A 1 101 ? 7.225 20.248 -10.649 1.00 97.62 101 ASP A N 1
ATOM 839 C CA . ASP A 1 101 ? 7.591 21.566 -10.123 1.00 97.62 101 ASP A CA 1
ATOM 840 C C . ASP A 1 101 ? 8.606 21.440 -8.969 1.00 97.62 101 ASP A C 1
ATOM 842 O O . ASP A 1 101 ? 8.701 20.396 -8.320 1.00 97.62 101 ASP A O 1
ATOM 846 N N . GLY A 1 102 ? 9.362 22.501 -8.696 1.00 97.81 102 GLY A N 1
ATOM 847 C CA . GLY A 1 102 ? 10.382 22.520 -7.643 1.00 97.81 102 GLY A CA 1
ATOM 848 C C . GLY A 1 102 ? 11.608 21.641 -7.923 1.00 97.81 102 GLY A C 1
ATOM 849 O O . GLY A 1 102 ? 11.959 21.391 -9.083 1.00 97.81 102 GLY A O 1
ATOM 850 N N . SER A 1 103 ? 12.298 21.229 -6.854 1.00 98.31 103 SER A N 1
ATOM 851 C CA . SER A 1 103 ? 13.532 20.437 -6.935 1.00 98.31 103 SER A CA 1
ATOM 852 C C . SER A 1 103 ? 13.904 19.716 -5.631 1.00 98.31 103 SER A C 1
ATOM 854 O O . SER A 1 103 ? 13.377 20.004 -4.557 1.00 98.31 103 SER A O 1
ATOM 856 N N . GLY A 1 104 ? 14.806 18.739 -5.732 1.00 98.19 104 GLY A N 1
ATOM 857 C CA . GLY A 1 104 ? 15.325 17.981 -4.593 1.00 98.19 104 GLY A CA 1
ATOM 858 C C . GLY A 1 104 ? 16.467 17.043 -4.981 1.00 98.19 104 GLY A C 1
ATOM 859 O O . GLY A 1 104 ? 16.906 17.027 -6.133 1.00 98.19 104 GLY A O 1
ATOM 860 N N . TYR A 1 105 ? 16.924 16.247 -4.015 1.00 98.50 105 TYR A N 1
ATOM 861 C CA . TYR A 1 105 ? 18.019 15.296 -4.181 1.00 98.50 105 TYR A CA 1
ATOM 862 C C . TYR A 1 105 ? 17.581 13.870 -3.868 1.00 98.50 105 TYR A C 1
ATOM 864 O O . TYR A 1 105 ? 17.007 13.604 -2.810 1.00 98.50 105 TYR A O 1
ATOM 872 N N . PHE A 1 106 ? 17.919 12.954 -4.772 1.00 98.44 106 PHE A N 1
ATOM 873 C CA . PHE A 1 106 ? 17.936 11.521 -4.505 1.00 98.44 106 PHE A CA 1
ATOM 874 C C . PHE A 1 106 ? 19.383 11.080 -4.332 1.00 98.44 106 PHE A C 1
ATOM 876 O O . PHE A 1 106 ? 20.183 11.229 -5.255 1.00 98.44 106 PHE A O 1
ATOM 883 N N . ASP A 1 107 ? 19.717 10.537 -3.166 1.00 98.44 107 ASP A N 1
ATOM 884 C CA . ASP A 1 107 ? 21.031 9.948 -2.931 1.00 98.44 107 ASP A CA 1
ATOM 885 C C . ASP A 1 107 ? 20.915 8.432 -3.073 1.00 98.44 107 ASP A C 1
ATOM 887 O O . ASP A 1 107 ? 20.035 7.817 -2.471 1.00 98.44 107 ASP A O 1
ATOM 891 N N . VAL A 1 108 ? 21.810 7.824 -3.848 1.00 98.25 108 VAL A N 1
ATOM 892 C CA . VAL A 1 108 ? 21.857 6.375 -4.080 1.00 98.25 108 VAL A CA 1
ATOM 893 C C . VAL A 1 108 ? 23.248 5.825 -3.779 1.00 98.25 108 VAL A C 1
ATOM 895 O O . VAL A 1 108 ? 24.253 6.521 -3.949 1.00 98.25 108 VAL A O 1
ATOM 898 N N . ARG A 1 109 ? 23.328 4.569 -3.333 1.00 97.56 109 ARG A N 1
ATOM 899 C CA . ARG A 1 109 ? 24.614 3.892 -3.120 1.00 97.56 109 ARG A CA 1
ATOM 900 C C . ARG A 1 109 ? 25.221 3.432 -4.442 1.00 97.56 109 ARG A C 1
ATOM 902 O O . ARG A 1 109 ? 24.584 2.716 -5.214 1.00 97.56 109 ARG A O 1
ATOM 909 N N . ASN A 1 110 ? 26.476 3.805 -4.679 1.00 93.69 110 ASN A N 1
ATOM 910 C CA . ASN A 1 110 ? 27.261 3.289 -5.790 1.00 93.69 110 ASN A CA 1
ATOM 911 C C . ASN A 1 110 ? 27.508 1.788 -5.611 1.00 93.69 110 ASN A C 1
ATOM 913 O O . ASN A 1 110 ? 27.983 1.342 -4.568 1.00 93.69 110 ASN A O 1
ATOM 917 N N . GLY A 1 111 ? 27.233 1.005 -6.649 1.00 84.44 111 GLY A N 1
ATOM 918 C CA . GLY A 1 111 ? 27.355 -0.443 -6.592 1.00 84.44 111 GLY A CA 1
ATOM 919 C C . GLY A 1 111 ? 28.778 -0.993 -6.422 1.00 84.44 111 GLY A C 1
ATOM 920 O O . GLY A 1 111 ? 28.935 -2.141 -6.019 1.00 84.44 111 GLY A O 1
ATOM 921 N N . LYS A 1 112 ? 29.822 -0.212 -6.722 1.00 83.25 112 LYS A N 1
ATOM 922 C CA . LYS A 1 112 ? 31.219 -0.679 -6.677 1.00 83.25 112 LYS A CA 1
ATOM 923 C C . LYS A 1 112 ? 31.891 -0.455 -5.329 1.00 83.25 112 LYS A C 1
ATOM 925 O O . LYS A 1 112 ? 32.700 -1.278 -4.915 1.00 83.25 112 LYS A O 1
ATOM 930 N N . ASP A 1 113 ? 31.613 0.676 -4.692 1.00 89.88 113 ASP A N 1
ATOM 931 C CA . ASP A 1 113 ? 32.347 1.147 -3.513 1.00 89.88 113 ASP A CA 1
ATOM 932 C C . ASP A 1 113 ? 31.436 1.652 -2.381 1.00 89.88 113 ASP A C 1
ATOM 934 O O . ASP A 1 113 ? 31.934 2.157 -1.376 1.00 89.88 113 ASP A O 1
ATOM 938 N N . ASP A 1 114 ? 30.114 1.501 -2.528 1.00 93.56 114 ASP A N 1
ATOM 939 C CA . ASP A 1 114 ? 29.086 1.908 -1.562 1.00 93.56 114 ASP A CA 1
ATOM 940 C C . ASP A 1 114 ? 29.136 3.409 -1.200 1.00 93.56 114 ASP A C 1
ATOM 942 O O . ASP A 1 114 ? 28.560 3.838 -0.197 1.00 93.56 114 ASP A O 1
ATOM 946 N N . ARG A 1 115 ? 29.801 4.248 -2.013 1.00 95.81 115 ARG A N 1
ATOM 947 C CA . ARG A 1 115 ? 29.798 5.710 -1.838 1.00 95.81 115 ARG A CA 1
ATOM 948 C C . ARG A 1 115 ? 28.443 6.305 -2.215 1.00 95.81 115 ARG A C 1
ATOM 950 O O . ARG A 1 115 ? 27.744 5.792 -3.089 1.00 95.81 115 ARG A O 1
ATOM 957 N N . TRP A 1 116 ? 28.087 7.420 -1.582 1.00 98.00 116 TRP A N 1
ATOM 958 C CA . TRP A 1 116 ? 26.893 8.178 -1.946 1.00 98.00 116 TRP A CA 1
ATOM 959 C C . TRP A 1 116 ? 27.078 8.908 -3.276 1.00 98.00 116 TRP A C 1
ATOM 961 O O . TRP A 1 116 ? 28.040 9.657 -3.461 1.00 98.00 116 TRP A O 1
ATOM 971 N N . VAL A 1 117 ? 26.115 8.715 -4.174 1.00 98.12 117 VAL A N 1
ATOM 972 C CA . VAL A 1 117 ? 25.926 9.511 -5.385 1.00 98.12 117 VAL A CA 1
ATOM 973 C C . VAL A 1 117 ? 24.655 10.329 -5.210 1.00 98.12 117 VAL A C 1
ATOM 975 O O . VAL A 1 117 ? 23.578 9.758 -5.054 1.00 98.12 117 VAL A O 1
ATOM 978 N N . ARG A 1 118 ? 24.775 11.655 -5.251 1.00 98.50 118 ARG A N 1
ATOM 979 C CA . ARG A 1 118 ? 23.653 12.594 -5.223 1.00 98.50 118 ARG A CA 1
ATOM 980 C C . ARG A 1 118 ? 23.166 12.870 -6.634 1.00 98.50 118 ARG A C 1
ATOM 982 O O . ARG A 1 118 ? 23.977 13.136 -7.516 1.00 98.50 118 ARG A O 1
ATOM 989 N N . ILE A 1 119 ? 21.853 12.834 -6.828 1.00 98.44 119 ILE A N 1
ATOM 990 C CA . ILE A 1 119 ? 21.162 13.115 -8.087 1.00 98.44 119 ILE A CA 1
ATOM 991 C C . ILE A 1 119 ? 20.237 14.310 -7.856 1.00 98.44 119 ILE A C 1
ATOM 993 O O . ILE A 1 119 ? 19.262 14.212 -7.110 1.00 98.44 119 ILE A O 1
ATOM 997 N N . GLU A 1 120 ? 20.534 15.439 -8.496 1.00 98.31 120 GLU A N 1
ATOM 998 C CA . GLU A 1 120 ? 19.653 16.609 -8.520 1.00 98.31 120 GLU A CA 1
ATOM 999 C C . GLU A 1 120 ? 18.507 16.379 -9.496 1.00 98.31 120 GLU A C 1
ATOM 1001 O O . GLU A 1 120 ? 18.743 16.139 -10.680 1.00 98.31 120 GLU A O 1
ATOM 1006 N N . VAL A 1 121 ? 17.272 16.505 -9.013 1.00 98.06 121 VAL A N 1
ATOM 1007 C CA . VAL A 1 121 ? 16.075 16.480 -9.854 1.00 98.06 121 VAL A CA 1
ATOM 1008 C C . VAL A 1 121 ? 15.372 17.831 -9.819 1.00 98.06 121 VAL A C 1
ATOM 1010 O O . VAL A 1 121 ? 15.144 18.409 -8.754 1.00 98.06 121 VAL A O 1
ATOM 1013 N N . VAL A 1 122 ? 15.009 18.333 -10.996 1.00 97.62 122 VAL A N 1
ATOM 1014 C CA . VAL A 1 122 ? 14.235 19.568 -11.183 1.00 97.62 122 VAL A CA 1
ATOM 1015 C C . VAL A 1 122 ? 13.027 19.306 -12.083 1.00 97.62 122 VAL A C 1
ATOM 1017 O O . VAL A 1 122 ? 12.918 18.248 -12.700 1.00 97.62 122 VAL A O 1
ATOM 1020 N N . ALA A 1 123 ? 12.123 20.277 -12.215 1.00 97.69 123 ALA A N 1
ATOM 1021 C CA . ALA A 1 123 ? 10.986 20.174 -13.131 1.00 97.69 123 ALA A CA 1
ATOM 1022 C C . ALA A 1 123 ? 11.381 19.656 -14.539 1.00 97.69 123 ALA A C 1
ATOM 1024 O O . ALA A 1 123 ? 12.331 20.121 -15.188 1.00 97.69 123 ALA A O 1
ATOM 1025 N N . GLY A 1 124 ? 10.639 18.659 -15.018 1.00 96.25 124 GLY A N 1
ATOM 1026 C CA . GLY A 1 124 ? 10.894 17.969 -16.282 1.00 96.25 124 GLY A CA 1
ATOM 1027 C C . GLY A 1 124 ? 11.812 16.752 -16.168 1.00 96.25 124 GLY A C 1
ATOM 1028 O O . GLY A 1 124 ? 12.070 16.103 -17.178 1.00 96.25 124 GLY A O 1
ATOM 1029 N N . ASP A 1 125 ? 12.336 16.451 -14.983 1.00 97.62 125 ASP A N 1
ATOM 1030 C CA . ASP A 1 125 ? 13.145 15.258 -14.745 1.00 97.62 125 ASP A CA 1
ATOM 1031 C C . ASP A 1 125 ? 12.269 14.103 -14.267 1.00 97.62 125 ASP A C 1
ATOM 1033 O O . ASP A 1 125 ? 11.503 14.237 -13.313 1.00 97.62 125 ASP A O 1
ATOM 1037 N N . MET A 1 126 ? 12.394 12.956 -14.930 1.00 97.00 126 MET A N 1
ATOM 1038 C CA . MET A 1 126 ? 11.819 11.695 -14.484 1.00 97.00 126 MET A CA 1
ATOM 1039 C C . MET A 1 126 ? 12.944 10.706 -14.192 1.00 97.00 126 MET A C 1
ATOM 1041 O O . MET A 1 126 ? 13.777 10.446 -15.058 1.00 97.00 126 MET A O 1
ATOM 1045 N N . ILE A 1 127 ? 12.958 10.155 -12.981 1.00 96.81 127 ILE A N 1
ATOM 1046 C CA . ILE A 1 127 ? 13.913 9.132 -12.550 1.00 96.81 127 ILE A CA 1
ATOM 1047 C C . ILE A 1 127 ? 13.194 7.820 -12.243 1.00 96.81 127 ILE A C 1
ATOM 1049 O O . ILE A 1 127 ? 12.044 7.820 -11.793 1.00 96.81 127 ILE A O 1
ATOM 1053 N N . VAL A 1 128 ? 13.889 6.711 -12.482 1.00 96.44 128 VAL A N 1
ATOM 1054 C CA . VAL A 1 128 ? 13.480 5.365 -12.076 1.00 96.44 128 VAL A CA 1
ATOM 1055 C C . VAL A 1 128 ? 14.595 4.787 -11.219 1.00 96.44 128 VAL A C 1
ATOM 1057 O O . VAL A 1 128 ? 15.691 4.524 -11.714 1.00 96.44 128 VAL A O 1
ATOM 1060 N N . ILE A 1 129 ? 14.324 4.631 -9.928 1.00 96.69 129 ILE A N 1
ATOM 1061 C CA . ILE A 1 129 ? 15.229 4.000 -8.973 1.00 96.69 129 ILE A CA 1
ATOM 1062 C C . ILE A 1 129 ? 14.885 2.503 -8.931 1.00 96.69 129 ILE A C 1
ATOM 1064 O O . ILE A 1 129 ? 13.733 2.167 -8.647 1.00 96.69 129 ILE A O 1
ATOM 1068 N N . PRO A 1 130 ? 15.827 1.594 -9.238 1.00 95.56 130 PRO A N 1
ATOM 1069 C CA . PRO A 1 130 ? 15.529 0.168 -9.323 1.00 95.56 130 PRO A CA 1
ATOM 1070 C C . PRO A 1 130 ? 15.200 -0.428 -7.951 1.00 95.56 130 PRO A C 1
ATOM 1072 O O . PRO A 1 130 ? 15.760 -0.023 -6.934 1.00 95.56 130 PRO A O 1
ATOM 1075 N N . SER A 1 131 ? 14.353 -1.458 -7.927 1.00 94.38 131 SER A N 1
ATOM 1076 C CA . SER A 1 131 ? 14.113 -2.252 -6.716 1.00 94.38 131 SER A CA 1
ATOM 1077 C C . SER A 1 131 ? 15.421 -2.768 -6.100 1.00 94.38 131 SER A C 1
ATOM 1079 O O . SER A 1 131 ? 16.347 -3.156 -6.818 1.00 94.38 131 SER A O 1
ATOM 1081 N N . GLY A 1 132 ? 15.499 -2.778 -4.767 1.00 94.00 132 GLY A N 1
ATOM 1082 C CA . GLY A 1 132 ? 16.634 -3.318 -4.010 1.00 94.00 132 GLY A CA 1
ATOM 1083 C C . GLY A 1 132 ? 17.873 -2.419 -3.882 1.00 94.00 132 GLY A C 1
ATOM 1084 O O . GLY A 1 132 ? 18.830 -2.805 -3.200 1.00 94.00 132 GLY A O 1
ATOM 1085 N N . ILE A 1 133 ? 17.896 -1.224 -4.481 1.00 97.75 133 ILE A N 1
ATOM 1086 C CA . ILE A 1 133 ? 18.971 -0.253 -4.230 1.00 97.75 133 ILE A CA 1
ATOM 1087 C C . ILE A 1 133 ? 18.736 0.512 -2.922 1.00 97.75 133 ILE A C 1
ATOM 1089 O O . ILE A 1 133 ? 17.625 0.967 -2.640 1.00 97.75 133 ILE A O 1
ATOM 1093 N N . TYR A 1 134 ? 19.802 0.706 -2.141 1.00 98.31 134 TYR A N 1
ATOM 1094 C CA . TYR A 1 134 ? 19.768 1.642 -1.021 1.00 98.31 134 TYR A CA 1
ATOM 1095 C C 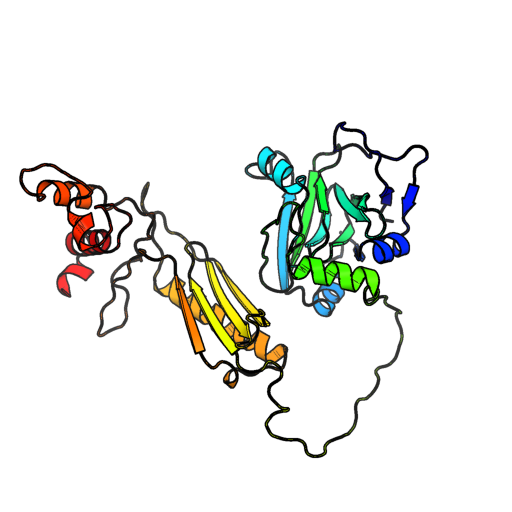. TYR A 1 134 ? 19.788 3.080 -1.524 1.00 98.31 134 TYR A C 1
ATOM 1097 O O . TYR A 1 134 ? 20.683 3.482 -2.277 1.00 98.31 134 TYR A O 1
ATOM 1105 N N . HIS A 1 135 ? 18.810 3.848 -1.071 1.00 98.50 135 HIS A N 1
ATOM 1106 C CA . HIS A 1 135 ? 18.640 5.239 -1.431 1.00 98.50 135 HIS A CA 1
ATOM 1107 C C . HIS A 1 135 ? 17.985 6.035 -0.301 1.00 98.50 135 HIS A C 1
ATOM 1109 O O . HIS A 1 135 ? 17.589 5.497 0.736 1.00 98.50 135 HIS A O 1
ATOM 1115 N N . ARG A 1 136 ? 17.933 7.350 -0.494 1.00 98.25 136 ARG A N 1
ATOM 1116 C CA . ARG A 1 136 ? 17.221 8.302 0.357 1.00 98.25 136 ARG A CA 1
ATOM 1117 C C . ARG A 1 136 ? 16.868 9.552 -0.440 1.00 98.25 136 ARG A C 1
ATOM 1119 O O . ARG A 1 136 ? 17.477 9.834 -1.472 1.00 98.25 136 ARG A O 1
ATOM 1126 N N . PHE A 1 137 ? 15.923 10.327 0.068 1.00 98.38 137 PHE A N 1
ATOM 1127 C CA . PHE A 1 137 ? 15.486 11.582 -0.529 1.00 98.38 137 PHE A CA 1
ATOM 1128 C C . PHE A 1 137 ? 15.586 12.742 0.466 1.00 98.38 137 PHE A C 1
ATOM 1130 O O . PHE A 1 137 ? 15.246 12.608 1.642 1.00 98.38 137 PHE A O 1
ATOM 1137 N N . THR A 1 138 ? 15.997 13.912 -0.022 1.00 97.94 138 THR A N 1
ATOM 1138 C CA . THR A 1 138 ? 15.889 15.181 0.706 1.00 97.94 138 THR A CA 1
ATOM 1139 C C . THR A 1 138 ? 15.469 16.308 -0.227 1.00 97.94 138 THR A C 1
ATOM 1141 O O . THR A 1 138 ? 15.813 16.331 -1.407 1.00 97.94 138 THR A O 1
ATOM 1144 N N . LEU A 1 139 ? 14.755 17.291 0.320 1.00 97.94 139 LEU A N 1
ATOM 1145 C CA . LEU A 1 139 ? 14.596 18.582 -0.346 1.00 97.94 139 LEU A CA 1
ATOM 1146 C C . LEU A 1 139 ? 15.960 19.275 -0.466 1.00 97.94 139 LEU A C 1
ATOM 1148 O O . LEU A 1 139 ? 16.853 19.037 0.351 1.00 97.94 139 LEU A O 1
ATOM 1152 N N . ASP A 1 140 ? 16.094 20.151 -1.457 1.00 97.31 140 ASP A N 1
ATOM 1153 C CA . ASP A 1 140 ? 17.193 21.113 -1.520 1.00 97.31 140 ASP A CA 1
ATOM 1154 C C . ASP A 1 140 ? 16.866 22.371 -0.684 1.00 97.31 140 ASP A C 1
ATOM 1156 O O . ASP A 1 140 ? 15.854 22.444 0.025 1.00 97.31 140 ASP A O 1
ATOM 1160 N N . SER A 1 141 ? 17.716 23.396 -0.768 1.00 96.69 141 SER A N 1
ATOM 1161 C CA . SER A 1 141 ? 17.543 24.659 -0.041 1.00 96.69 141 SER A CA 1
ATOM 1162 C C . SER A 1 141 ? 16.270 25.445 -0.400 1.00 96.69 141 SER A C 1
ATOM 1164 O O . SER A 1 141 ? 15.888 26.346 0.352 1.00 96.69 141 SER A O 1
ATOM 1166 N N . LYS A 1 142 ? 15.566 25.103 -1.490 1.00 97.06 142 LYS A N 1
ATOM 1167 C CA . LYS A 1 142 ? 14.282 25.716 -1.873 1.00 97.06 142 LYS A CA 1
ATOM 1168 C C . LYS A 1 142 ? 13.097 25.110 -1.122 1.00 97.06 142 LYS A C 1
ATOM 1170 O O . LYS A 1 142 ? 12.038 25.728 -1.089 1.00 97.06 142 LYS A O 1
ATOM 1175 N N . ASN A 1 143 ? 13.274 23.953 -0.477 1.00 96.25 143 ASN A N 1
ATOM 1176 C CA . ASN A 1 143 ? 12.279 23.308 0.389 1.00 96.25 143 ASN A CA 1
ATOM 1177 C C . ASN A 1 143 ? 10.921 23.033 -0.278 1.00 96.25 143 ASN A C 1
ATOM 1179 O O . ASN A 1 143 ? 9.881 23.051 0.386 1.00 96.25 143 ASN A O 1
ATOM 1183 N N . TYR A 1 144 ? 10.925 22.790 -1.587 1.00 97.50 144 TYR A N 1
ATOM 1184 C CA . TYR A 1 144 ? 9.708 22.547 -2.344 1.00 97.50 144 TYR A CA 1
ATOM 1185 C C . TYR A 1 144 ? 9.977 21.634 -3.538 1.00 97.50 144 TYR A C 1
ATOM 1187 O O . TYR A 1 144 ? 10.811 21.938 -4.392 1.00 97.50 144 TYR A O 1
ATOM 1195 N N . ILE A 1 145 ? 9.214 20.547 -3.617 1.00 97.94 145 ILE A N 1
ATOM 1196 C CA . ILE A 1 145 ? 9.113 19.711 -4.811 1.00 97.94 145 ILE A CA 1
ATOM 1197 C C . ILE A 1 145 ? 7.674 19.244 -4.988 1.00 97.94 145 ILE A C 1
ATOM 1199 O O . ILE A 1 145 ? 6.974 18.927 -4.021 1.00 97.94 145 ILE A O 1
ATOM 1203 N N . LYS A 1 146 ? 7.253 19.157 -6.242 1.00 97.75 146 LYS A N 1
ATOM 1204 C CA . LYS A 1 146 ? 6.012 18.527 -6.657 1.00 97.75 146 LYS A CA 1
ATOM 1205 C C . LYS A 1 146 ? 6.341 17.447 -7.673 1.00 97.75 146 LYS A C 1
ATOM 1207 O O . LYS A 1 146 ? 6.958 17.722 -8.704 1.00 97.75 146 LYS A O 1
ATOM 1212 N N . ALA A 1 147 ? 5.940 16.219 -7.384 1.00 97.19 147 ALA A N 1
ATOM 1213 C CA . ALA A 1 147 ? 6.264 15.074 -8.216 1.00 97.19 147 ALA A CA 1
ATOM 1214 C C . ALA A 1 147 ? 5.047 14.182 -8.433 1.00 97.19 147 ALA A C 1
ATOM 1216 O O . ALA A 1 147 ? 4.289 13.897 -7.508 1.00 97.19 147 ALA A O 1
ATOM 1217 N N . LYS A 1 148 ? 4.907 13.693 -9.661 1.00 95.69 148 LYS A N 1
ATOM 1218 C CA . LYS A 1 148 ? 4.056 12.554 -9.979 1.00 95.69 148 LYS A CA 1
ATOM 1219 C C . LYS A 1 148 ? 4.802 11.271 -9.652 1.00 95.69 148 LYS A C 1
ATOM 1221 O O . LYS A 1 148 ? 6.004 11.163 -9.923 1.00 95.69 148 LYS A O 1
ATOM 1226 N N . ARG A 1 149 ? 4.104 10.308 -9.065 1.00 94.69 149 ARG A N 1
ATOM 1227 C CA . ARG A 1 149 ? 4.662 9.001 -8.722 1.00 94.69 149 ARG A CA 1
ATOM 1228 C C . ARG A 1 149 ? 3.954 7.940 -9.548 1.00 94.69 149 ARG A C 1
ATOM 1230 O O . ARG A 1 149 ? 2.735 7.983 -9.674 1.00 94.69 149 ARG A O 1
ATOM 1237 N N . TYR A 1 150 ? 4.720 7.013 -10.108 1.00 91.25 150 TYR A N 1
ATOM 1238 C CA . TYR A 1 150 ? 4.198 5.943 -10.959 1.00 91.25 150 TYR A CA 1
ATOM 1239 C C . TYR A 1 150 ? 4.578 4.590 -10.392 1.00 91.25 150 TYR A C 1
ATOM 1241 O O . TYR A 1 150 ? 5.658 4.462 -9.827 1.00 91.25 150 TYR A O 1
ATOM 1249 N N . PHE A 1 151 ? 3.702 3.602 -10.560 1.00 80.50 151 PHE A N 1
ATOM 1250 C CA . PHE A 1 151 ? 3.926 2.231 -10.102 1.00 80.50 151 PHE A CA 1
ATOM 1251 C C . PHE A 1 151 ? 3.432 1.225 -11.138 1.00 80.50 151 PHE A C 1
ATOM 1253 O O . PHE A 1 151 ? 2.468 1.479 -11.871 1.00 80.50 151 PHE A O 1
ATOM 1260 N N . VAL A 1 152 ? 4.097 0.070 -11.182 1.00 74.38 152 VAL A N 1
ATOM 1261 C CA . VAL A 1 152 ? 3.555 -1.137 -11.811 1.00 74.38 152 VAL A CA 1
ATOM 1262 C C . VAL A 1 152 ? 2.579 -1.756 -10.814 1.00 74.38 152 VAL A C 1
ATOM 1264 O O . VAL A 1 152 ? 2.981 -2.194 -9.743 1.00 74.38 152 VAL A O 1
ATOM 1267 N N . GLY A 1 153 ? 1.288 -1.778 -11.140 1.00 69.81 153 GLY A N 1
ATOM 1268 C CA . GLY A 1 153 ? 0.255 -2.153 -10.173 1.00 69.81 153 GLY A CA 1
ATOM 1269 C C . GLY A 1 153 ? -0.005 -1.073 -9.117 1.00 69.81 153 GLY A C 1
ATOM 1270 O O . GLY A 1 153 ? 0.281 0.097 -9.344 1.00 69.81 153 GLY A O 1
ATOM 1271 N N . GLU A 1 154 ? -0.606 -1.468 -7.994 1.00 54.78 154 GLU A N 1
ATOM 1272 C CA . GLU A 1 154 ? -0.905 -0.573 -6.867 1.00 54.78 154 GLU A CA 1
ATOM 1273 C C . GLU A 1 154 ? 0.344 -0.380 -5.994 1.00 54.78 154 GLU A C 1
ATOM 1275 O O . GLU A 1 154 ? 1.092 -1.339 -5.785 1.00 54.78 154 GLU A O 1
ATOM 1280 N N . PRO A 1 155 ? 0.599 0.828 -5.472 1.00 68.81 155 PRO A N 1
ATOM 1281 C CA . PRO A 1 155 ? 1.886 1.151 -4.880 1.00 68.81 155 PRO A CA 1
ATOM 1282 C C . PRO A 1 155 ? 2.085 0.523 -3.493 1.00 68.81 155 PRO A C 1
ATOM 1284 O O . PRO A 1 155 ? 1.254 0.673 -2.593 1.00 68.81 155 PRO A O 1
ATOM 1287 N N . VAL A 1 156 ? 3.250 -0.093 -3.276 1.00 71.50 156 VAL A N 1
ATOM 1288 C CA . VAL A 1 156 ? 3.735 -0.494 -1.947 1.00 71.50 156 VAL A CA 1
ATOM 1289 C C . VAL A 1 156 ? 4.820 0.485 -1.507 1.00 71.50 156 VAL A C 1
ATOM 1291 O O . VAL A 1 156 ? 5.971 0.402 -1.918 1.00 71.50 156 VAL A O 1
ATOM 1294 N N . TRP A 1 157 ? 4.452 1.429 -0.641 1.00 74.12 157 TRP A N 1
ATOM 1295 C CA . TRP A 1 157 ? 5.350 2.496 -0.175 1.00 74.12 157 TRP A CA 1
ATOM 1296 C C . TRP A 1 157 ? 6.253 2.107 0.996 1.00 74.12 157 TRP A C 1
ATOM 1298 O O . TRP A 1 157 ? 6.866 2.986 1.591 1.00 74.12 157 TRP A O 1
ATOM 1308 N N . LEU A 1 158 ? 6.280 0.836 1.399 1.00 79.62 158 LEU A N 1
ATOM 1309 C CA . LEU A 1 158 ? 6.947 0.406 2.626 1.00 79.62 158 LEU A CA 1
ATOM 1310 C C . LEU A 1 158 ? 8.476 0.508 2.465 1.00 79.62 158 LEU A C 1
ATOM 1312 O O . LEU A 1 158 ? 9.038 -0.233 1.653 1.00 79.62 158 LEU A O 1
ATOM 1316 N N . PRO A 1 159 ? 9.163 1.401 3.206 1.00 86.62 159 PRO A N 1
ATOM 1317 C CA . PRO A 1 159 ? 10.616 1.455 3.189 1.00 86.62 159 PRO A CA 1
ATOM 1318 C C . PRO A 1 159 ? 11.196 0.385 4.116 1.00 86.62 159 PRO A C 1
ATOM 1320 O O . PRO A 1 159 ? 10.723 0.189 5.239 1.00 86.62 159 PRO A O 1
ATOM 1323 N N . TYR A 1 160 ? 12.265 -0.266 3.668 1.00 89.25 160 TYR A N 1
ATOM 1324 C CA . TYR A 1 160 ? 13.077 -1.154 4.494 1.00 89.25 160 TYR A CA 1
ATOM 1325 C C . TYR A 1 160 ? 14.404 -0.464 4.789 1.00 89.25 160 TYR A C 1
ATOM 1327 O O . TYR A 1 160 ? 15.281 -0.382 3.928 1.00 89.25 160 TYR A O 1
ATOM 1335 N N . ASN A 1 161 ? 14.522 0.091 5.997 1.00 95.62 161 ASN A N 1
ATOM 1336 C CA . ASN A 1 161 ? 15.723 0.805 6.425 1.00 95.62 161 ASN A CA 1
ATOM 1337 C C . ASN A 1 161 ? 16.928 -0.141 6.459 1.00 95.62 161 ASN A C 1
ATOM 1339 O O . ASN A 1 161 ? 16.809 -1.288 6.888 1.00 95.62 161 ASN A O 1
ATOM 1343 N N . ARG A 1 162 ? 18.101 0.352 6.060 1.00 95.75 162 ARG A N 1
ATOM 1344 C CA . ARG A 1 162 ? 19.349 -0.419 6.135 1.00 95.75 162 ARG A CA 1
ATOM 1345 C C . ARG A 1 162 ? 19.675 -0.778 7.601 1.00 95.75 162 ARG A C 1
ATOM 1347 O O . ARG A 1 162 ? 19.599 0.112 8.452 1.00 95.75 162 ARG A O 1
ATOM 1354 N N . PRO A 1 163 ? 20.086 -2.025 7.923 1.00 95.88 163 PRO A N 1
ATOM 1355 C CA . PRO A 1 163 ? 20.355 -3.154 7.023 1.00 95.88 163 PRO A CA 1
ATOM 1356 C C . PRO A 1 163 ? 19.097 -3.932 6.600 1.00 95.88 163 PRO A C 1
ATOM 1358 O O . PRO A 1 163 ? 18.236 -4.233 7.419 1.00 95.88 163 PRO A O 1
ATOM 1361 N N . ALA A 1 164 ? 19.056 -4.304 5.321 1.00 93.38 164 ALA A N 1
ATOM 1362 C CA . ALA A 1 164 ? 18.010 -5.096 4.668 1.00 93.38 164 ALA A CA 1
ATOM 1363 C C . ALA A 1 164 ? 18.614 -6.034 3.593 1.00 93.38 164 ALA A C 1
ATOM 1365 O O . ALA A 1 164 ? 18.045 -6.258 2.523 1.00 93.38 164 ALA A O 1
ATOM 1366 N N . ASP A 1 165 ? 19.833 -6.528 3.844 1.00 93.19 165 ASP A N 1
ATOM 1367 C CA . ASP A 1 165 ? 20.659 -7.237 2.855 1.00 93.19 165 ASP A CA 1
ATOM 1368 C C . ASP A 1 165 ? 20.180 -8.663 2.535 1.00 93.19 165 ASP A C 1
ATOM 1370 O O . ASP A 1 165 ? 20.551 -9.238 1.513 1.00 93.19 165 ASP A O 1
ATOM 1374 N N . ASP A 1 166 ? 19.344 -9.234 3.397 1.00 92.00 166 ASP A N 1
ATOM 1375 C CA . ASP A 1 166 ? 18.759 -10.567 3.269 1.00 92.00 166 ASP A CA 1
ATOM 1376 C C . ASP A 1 166 ? 17.521 -10.610 2.358 1.00 92.00 166 ASP A C 1
ATOM 1378 O O . ASP A 1 166 ? 17.106 -11.698 1.937 1.00 92.00 166 ASP A O 1
ATOM 1382 N N . MET A 1 167 ? 16.966 -9.445 2.011 1.00 88.75 167 MET A N 1
ATOM 1383 C CA . MET A 1 167 ? 15.801 -9.319 1.140 1.00 88.75 167 MET A CA 1
ATOM 1384 C C . MET A 1 167 ? 16.089 -9.782 -0.288 1.00 88.75 167 MET A C 1
ATOM 1386 O O . MET A 1 167 ? 17.135 -9.485 -0.864 1.00 88.75 167 MET A O 1
ATOM 1390 N N . GLU A 1 168 ? 15.117 -10.451 -0.907 1.00 89.12 168 GLU A N 1
ATOM 1391 C CA . GLU A 1 168 ? 15.294 -10.992 -2.258 1.00 89.12 168 GLU A CA 1
ATOM 1392 C C . GLU A 1 168 ? 15.503 -9.894 -3.304 1.00 89.12 168 GLU A C 1
ATOM 1394 O O . GLU A 1 168 ? 16.461 -9.953 -4.068 1.00 89.12 168 GLU A O 1
ATOM 1399 N N . ALA A 1 169 ? 14.727 -8.806 -3.227 1.00 88.38 169 ALA A N 1
ATOM 1400 C CA . ALA A 1 169 ? 14.906 -7.642 -4.096 1.00 88.38 169 ALA A CA 1
ATOM 1401 C C . ALA A 1 169 ? 16.337 -7.070 -4.036 1.00 88.38 169 ALA A C 1
ATOM 1403 O O . ALA A 1 169 ? 16.871 -6.607 -5.044 1.00 88.38 169 ALA A O 1
ATOM 1404 N N . ARG A 1 170 ? 16.988 -7.129 -2.864 1.00 95.12 170 ARG A N 1
ATOM 1405 C CA . ARG A 1 170 ? 18.377 -6.691 -2.690 1.00 95.12 170 ARG A CA 1
ATOM 1406 C C . ARG A 1 170 ? 19.363 -7.652 -3.352 1.00 95.12 170 ARG A C 1
ATOM 1408 O O . ARG A 1 170 ? 20.284 -7.189 -4.023 1.00 95.12 170 ARG A O 1
ATOM 1415 N N . LYS A 1 171 ? 19.175 -8.965 -3.205 1.00 93.50 171 LYS A N 1
ATOM 1416 C CA . LYS A 1 171 ? 20.008 -9.974 -3.884 1.00 93.50 171 LYS A CA 1
ATOM 1417 C C . LYS A 1 171 ? 19.873 -9.874 -5.401 1.00 93.50 171 LYS A C 1
ATOM 1419 O O . LYS A 1 171 ? 20.888 -9.852 -6.092 1.00 93.50 171 LYS A O 1
ATOM 1424 N N . ASP A 1 172 ? 18.652 -9.708 -5.902 1.00 91.62 172 ASP A N 1
ATOM 1425 C CA . ASP A 1 172 ? 18.372 -9.514 -7.326 1.00 91.62 172 ASP A CA 1
ATOM 1426 C C . ASP A 1 172 ? 19.018 -8.235 -7.866 1.00 91.62 172 ASP A C 1
ATOM 1428 O O . ASP A 1 172 ? 19.597 -8.227 -8.953 1.00 91.62 172 ASP A O 1
ATOM 1432 N N . TYR A 1 173 ? 18.960 -7.138 -7.105 1.00 95.06 173 TYR A N 1
ATOM 1433 C CA . TYR A 1 173 ? 19.671 -5.906 -7.441 1.00 95.06 173 TYR A CA 1
ATOM 1434 C C . TYR A 1 173 ? 21.183 -6.129 -7.561 1.00 95.06 173 TYR A C 1
ATOM 1436 O O . TYR A 1 173 ? 21.775 -5.739 -8.566 1.00 95.06 173 TYR A O 1
ATOM 1444 N N . LEU A 1 174 ? 21.804 -6.782 -6.573 1.00 94.25 174 LEU A N 1
ATOM 1445 C CA . LEU A 1 174 ? 23.241 -7.074 -6.593 1.00 94.25 174 LEU A CA 1
ATOM 1446 C C . LEU A 1 174 ? 23.617 -7.982 -7.770 1.00 94.25 174 LEU A C 1
ATOM 1448 O O . LEU A 1 174 ? 24.605 -7.726 -8.453 1.00 94.25 174 LEU A O 1
ATOM 1452 N N . HIS A 1 175 ? 22.787 -8.979 -8.076 1.00 92.44 175 HIS A N 1
ATOM 1453 C CA . HIS A 1 175 ? 22.988 -9.834 -9.239 1.00 92.44 175 HIS A CA 1
ATOM 1454 C C . HIS A 1 175 ? 22.925 -9.046 -10.558 1.00 92.44 175 HIS A C 1
ATOM 1456 O O . HIS A 1 175 ? 23.791 -9.215 -11.419 1.00 92.44 175 HIS A O 1
ATOM 1462 N N . ARG A 1 176 ? 21.944 -8.146 -10.721 1.00 92.12 176 ARG A N 1
ATOM 1463 C CA . ARG A 1 176 ? 21.839 -7.259 -11.898 1.00 92.12 176 ARG A CA 1
ATOM 1464 C C . ARG A 1 176 ? 23.015 -6.294 -12.006 1.00 92.12 176 ARG A C 1
ATOM 1466 O O . ARG A 1 176 ? 23.472 -6.004 -13.105 1.00 92.12 176 ARG A O 1
ATOM 1473 N N . LEU A 1 177 ? 23.526 -5.816 -10.881 1.00 90.88 177 LEU A N 1
ATOM 1474 C CA . LEU A 1 177 ? 24.686 -4.936 -10.845 1.00 90.88 177 LEU A CA 1
ATOM 1475 C C . LEU A 1 177 ? 25.969 -5.650 -11.315 1.00 90.88 177 LEU A C 1
ATOM 1477 O O . LEU A 1 177 ? 26.779 -5.051 -12.018 1.00 90.88 177 LEU A O 1
ATOM 1481 N N . GLU A 1 178 ? 26.141 -6.929 -10.969 1.00 89.38 178 GLU A N 1
ATOM 1482 C CA . GLU A 1 178 ? 27.276 -7.749 -11.416 1.00 89.38 178 GLU A CA 1
ATOM 1483 C C . GLU A 1 178 ? 27.156 -8.187 -12.881 1.00 89.38 178 GLU A C 1
ATOM 1485 O O . GLU A 1 178 ? 28.139 -8.179 -13.623 1.00 89.38 178 GLU A O 1
ATOM 1490 N N . THR A 1 179 ? 25.953 -8.582 -13.302 1.00 88.94 179 THR A N 1
ATOM 1491 C CA . THR A 1 179 ? 25.695 -9.132 -14.645 1.00 88.94 179 THR A CA 1
ATOM 1492 C C . THR A 1 179 ? 25.365 -8.069 -15.693 1.00 88.94 179 THR A C 1
ATOM 1494 O O . THR A 1 179 ? 25.378 -8.358 -16.891 1.00 88.94 179 THR A O 1
ATOM 1497 N N . GLY A 1 180 ? 25.143 -6.831 -15.252 1.00 84.44 180 GLY A N 1
ATOM 1498 C CA . GLY A 1 180 ? 24.709 -5.707 -16.066 1.00 84.44 180 GLY A CA 1
ATOM 1499 C C . GLY A 1 180 ? 23.189 -5.546 -16.054 1.00 84.44 180 GLY A C 1
ATOM 1500 O O . GLY A 1 180 ? 22.428 -6.496 -16.247 1.00 84.44 180 GLY A O 1
ATOM 1501 N N . PHE A 1 181 ? 22.730 -4.307 -15.879 1.00 80.50 181 PHE A N 1
ATOM 1502 C CA . PHE A 1 181 ? 21.327 -3.967 -16.082 1.00 80.50 181 PHE A CA 1
ATOM 1503 C C . PHE A 1 181 ? 20.997 -4.115 -17.570 1.00 80.50 181 PHE A C 1
ATOM 1505 O O . PHE A 1 181 ? 21.718 -3.598 -18.426 1.00 80.50 181 PHE A O 1
ATOM 1512 N N . ALA A 1 182 ? 19.911 -4.820 -17.899 1.00 60.69 182 ALA A N 1
ATOM 1513 C CA . ALA A 1 182 ? 19.439 -4.892 -19.275 1.00 60.69 182 ALA A CA 1
ATOM 1514 C C . ALA A 1 182 ? 19.152 -3.466 -19.769 1.00 60.69 182 ALA A C 1
ATOM 1516 O O . ALA A 1 182 ? 18.230 -2.806 -19.291 1.00 60.69 182 ALA A O 1
ATOM 1517 N N . ALA A 1 183 ? 19.972 -2.976 -20.698 1.00 46.09 183 ALA A N 1
ATOM 1518 C CA . ALA A 1 183 ? 19.820 -1.638 -21.237 1.00 46.09 183 ALA A CA 1
ATOM 1519 C C . ALA A 1 183 ? 18.457 -1.517 -21.929 1.00 46.09 183 ALA A C 1
ATOM 1521 O O . ALA A 1 183 ? 18.198 -2.191 -22.925 1.00 46.09 183 ALA A O 1
ATOM 1522 N N . THR A 1 184 ? 17.598 -0.611 -21.456 1.00 42.12 184 THR A N 1
ATOM 1523 C CA . THR A 1 184 ? 16.397 -0.217 -22.207 1.00 42.12 184 THR A CA 1
ATOM 1524 C C . THR A 1 184 ? 16.694 0.856 -23.267 1.00 42.12 184 THR A C 1
ATOM 1526 O O . THR A 1 184 ? 15.756 1.476 -23.782 1.00 42.12 184 THR A O 1
ATOM 1529 N N . HIS A 1 185 ? 17.977 1.061 -23.620 1.00 34.47 185 HIS A N 1
ATOM 1530 C CA . HIS A 1 185 ? 18.439 2.096 -24.548 1.00 34.47 185 HIS A CA 1
ATOM 1531 C C . HIS A 1 185 ? 17.693 2.032 -25.887 1.00 34.47 185 HIS A C 1
ATOM 1533 O O . HIS A 1 185 ? 17.746 1.060 -26.639 1.00 34.47 185 HIS A O 1
ATOM 1539 N N . PHE A 1 186 ? 16.954 3.109 -26.133 1.00 35.66 186 PHE A N 1
ATOM 1540 C CA . PHE A 1 186 ? 16.197 3.382 -27.340 1.00 35.66 186 PHE A CA 1
ATOM 1541 C C . PHE A 1 186 ? 17.139 3.793 -28.483 1.00 35.66 186 PHE A C 1
ATOM 1543 O O . PHE A 1 186 ? 17.826 4.805 -28.371 1.00 35.66 186 PHE A O 1
ATOM 1550 N N . GLU A 1 187 ? 17.079 3.085 -29.614 1.00 27.28 187 GLU A N 1
ATOM 1551 C CA . GLU A 1 187 ? 17.366 3.659 -30.934 1.00 27.28 187 GLU A CA 1
ATOM 1552 C C . GLU A 1 187 ? 16.038 3.886 -31.680 1.00 27.28 187 GLU A C 1
ATOM 1554 O O . GLU A 1 187 ? 15.176 3.002 -31.675 1.00 27.28 187 GLU A O 1
ATOM 1559 N N . PRO A 1 188 ? 15.825 5.043 -32.333 1.00 32.62 188 PRO A N 1
ATOM 1560 C CA . PRO A 1 188 ? 14.515 5.421 -32.854 1.00 32.62 188 PRO A CA 1
ATOM 1561 C C . PRO A 1 188 ? 14.154 4.832 -34.227 1.00 32.62 188 PRO A C 1
ATOM 1563 O O . PRO A 1 188 ? 13.257 5.380 -34.850 1.00 32.62 188 PRO A O 1
ATOM 1566 N N . ASN A 1 189 ? 14.790 3.760 -34.724 1.00 36.38 189 ASN A N 1
ATOM 1567 C CA . ASN A 1 189 ? 14.377 3.082 -35.968 1.00 36.38 189 ASN A CA 1
ATOM 1568 C C . ASN A 1 189 ? 14.990 1.671 -36.114 1.00 36.38 189 ASN A C 1
ATOM 1570 O O . ASN A 1 189 ? 16.093 1.530 -36.635 1.00 36.38 189 ASN A O 1
ATOM 1574 N N . ALA A 1 190 ? 14.249 0.614 -35.766 1.00 29.77 190 ALA A N 1
ATOM 1575 C CA . ALA A 1 190 ? 14.526 -0.742 -36.255 1.00 29.77 190 ALA A CA 1
ATOM 1576 C C . ALA A 1 190 ? 13.204 -1.483 -36.557 1.00 29.77 190 ALA A C 1
ATOM 1578 O O . ALA A 1 190 ? 12.253 -1.356 -35.783 1.00 29.77 190 ALA A O 1
ATOM 1579 N N . PRO A 1 191 ? 13.098 -2.216 -37.684 1.00 29.11 191 PRO A N 1
ATOM 1580 C CA . PRO A 1 191 ? 11.838 -2.797 -38.144 1.00 29.11 191 PRO A CA 1
ATOM 1581 C C . PRO A 1 191 ? 11.456 -4.067 -37.358 1.00 29.11 191 PRO A C 1
ATOM 1583 O O . PRO A 1 191 ? 12.326 -4.727 -36.785 1.00 29.11 191 PRO A O 1
ATOM 1586 N N . PRO A 1 192 ? 10.163 -4.449 -37.340 1.00 28.62 192 PRO A N 1
ATOM 1587 C CA . PRO A 1 192 ? 9.686 -5.557 -36.521 1.00 28.62 192 PRO A CA 1
ATOM 1588 C C . PRO A 1 192 ? 10.149 -6.904 -37.086 1.00 28.62 192 PRO A C 1
ATOM 1590 O O . PRO A 1 192 ? 9.955 -7.206 -38.266 1.00 28.62 192 PRO A O 1
ATOM 1593 N N . VAL A 1 193 ? 10.724 -7.749 -36.227 1.00 29.98 193 VAL A N 1
ATOM 1594 C CA . VAL A 1 193 ? 11.059 -9.132 -36.580 1.00 29.98 193 VAL A CA 1
ATOM 1595 C C . VAL A 1 193 ? 9.804 -9.998 -36.469 1.00 29.98 193 VAL A C 1
ATOM 1597 O O . VAL A 1 193 ? 9.238 -10.187 -35.394 1.00 29.98 193 VAL A O 1
ATOM 1600 N N . SER A 1 194 ? 9.385 -10.525 -37.618 1.00 28.89 194 SER A N 1
ATOM 1601 C CA . SER A 1 194 ? 8.319 -11.513 -37.788 1.00 28.89 194 SER A CA 1
ATOM 1602 C C . SER A 1 194 ? 8.613 -12.800 -37.011 1.00 28.89 194 SER A C 1
ATOM 1604 O O . SER A 1 194 ? 9.661 -13.420 -37.201 1.00 28.89 194 SER A O 1
ATOM 1606 N N . ARG A 1 195 ? 7.668 -13.245 -36.174 1.00 32.19 195 ARG A N 1
ATOM 1607 C CA . ARG A 1 195 ? 7.655 -14.610 -35.635 1.00 32.19 195 ARG A CA 1
ATOM 1608 C C . ARG A 1 195 ? 6.692 -15.452 -36.456 1.00 32.19 195 ARG A C 1
ATOM 1610 O O . ARG A 1 195 ? 5.480 -15.361 -36.292 1.00 32.19 195 ARG A O 1
ATOM 1617 N N . SER A 1 196 ? 7.253 -16.308 -37.302 1.00 31.28 196 SER A N 1
ATOM 1618 C CA . SER A 1 196 ? 6.544 -17.460 -37.846 1.00 31.28 196 SER A CA 1
ATOM 1619 C C . SER A 1 196 ? 7.282 -18.749 -37.481 1.00 31.28 196 SER A C 1
ATOM 1621 O O . SER A 1 196 ? 8.489 -18.868 -37.665 1.00 31.28 196 SER A O 1
ATOM 1623 N N . THR A 1 197 ? 6.482 -19.685 -36.964 1.00 26.98 197 THR A N 1
ATOM 1624 C CA . THR A 1 197 ? 6.644 -21.144 -37.016 1.00 26.98 197 THR A CA 1
ATOM 1625 C C . THR A 1 197 ? 7.733 -21.784 -36.153 1.00 26.98 197 THR A C 1
ATOM 1627 O O . THR A 1 197 ? 8.881 -21.833 -36.562 1.00 26.98 197 THR A O 1
ATOM 1630 N N . VAL A 1 198 ? 7.321 -22.437 -35.055 1.00 28.19 198 VAL A N 1
ATOM 1631 C CA . VAL A 1 198 ? 7.441 -23.905 -34.897 1.00 28.19 198 VAL A CA 1
ATOM 1632 C C . VAL A 1 198 ? 6.285 -24.391 -34.007 1.00 28.19 198 VAL A C 1
ATOM 1634 O O . VAL A 1 198 ? 6.237 -24.085 -32.821 1.00 28.19 198 VAL A O 1
ATOM 1637 N N . ILE A 1 199 ? 5.356 -25.163 -34.579 1.00 37.38 199 ILE A N 1
ATOM 1638 C CA . ILE A 1 199 ? 4.488 -26.086 -33.832 1.00 37.38 199 ILE A CA 1
ATOM 1639 C C . ILE A 1 199 ? 5.078 -27.479 -34.040 1.00 37.38 199 ILE A C 1
ATOM 1641 O O . ILE A 1 199 ? 5.096 -27.950 -35.174 1.00 37.38 199 ILE A O 1
ATOM 1645 N N . ALA A 1 200 ? 5.512 -28.139 -32.966 1.00 28.28 200 ALA A N 1
ATOM 1646 C CA . ALA A 1 200 ? 5.561 -29.599 -32.883 1.00 28.28 200 ALA A CA 1
ATOM 1647 C C . ALA A 1 200 ? 5.707 -30.064 -31.421 1.00 28.28 200 ALA A C 1
ATOM 1649 O O . ALA A 1 200 ? 6.726 -29.827 -30.784 1.00 28.28 200 ALA A O 1
ATOM 1650 N N . ALA A 1 201 ? 4.652 -30.726 -30.938 1.00 35.00 201 ALA A N 1
ATOM 1651 C CA . ALA A 1 201 ? 4.604 -31.749 -29.890 1.00 35.00 201 ALA A CA 1
ATOM 1652 C C . ALA A 1 201 ? 5.569 -31.634 -28.686 1.00 35.00 201 ALA A C 1
ATOM 1654 O O . ALA A 1 201 ? 6.659 -32.200 -28.694 1.00 35.00 201 ALA A O 1
ATOM 1655 N N . ALA A 1 202 ? 5.081 -31.062 -27.580 1.00 29.86 202 ALA A N 1
ATOM 1656 C CA . ALA A 1 202 ? 5.553 -31.400 -26.239 1.00 29.86 202 ALA A CA 1
ATOM 1657 C C . ALA A 1 202 ? 4.401 -31.316 -25.218 1.00 29.86 202 ALA A C 1
ATOM 1659 O O . ALA A 1 202 ? 3.571 -30.417 -25.265 1.00 29.86 202 ALA A O 1
ATOM 1660 N N . ASN A 1 203 ? 4.349 -32.349 -24.377 1.00 34.69 203 ASN A N 1
ATOM 1661 C CA . ASN A 1 203 ? 3.535 -32.630 -23.192 1.00 34.69 203 ASN A CA 1
ATOM 1662 C C . ASN A 1 203 ? 2.667 -31.512 -22.582 1.00 34.69 203 ASN A C 1
ATOM 1664 O O . ASN A 1 203 ? 3.104 -30.385 -22.397 1.00 34.69 203 ASN A O 1
ATOM 1668 N N . ARG A 1 204 ? 1.487 -31.898 -22.067 1.00 39.22 204 ARG A N 1
ATOM 1669 C CA . ARG A 1 204 ? 0.575 -31.059 -21.252 1.00 39.22 204 ARG A CA 1
ATOM 1670 C C . ARG A 1 204 ? 1.234 -30.321 -20.068 1.00 39.22 204 ARG A C 1
ATOM 1672 O O . ARG A 1 204 ? 0.633 -29.384 -19.562 1.00 39.22 204 ARG A O 1
ATOM 1679 N N . ASN A 1 205 ? 2.457 -30.680 -19.675 1.00 39.00 205 ASN A N 1
ATOM 1680 C CA . ASN A 1 205 ? 3.233 -29.984 -18.645 1.00 39.00 205 ASN A CA 1
ATOM 1681 C C . ASN A 1 205 ? 3.969 -28.725 -19.144 1.00 39.00 205 ASN A C 1
ATOM 1683 O O . ASN A 1 205 ? 4.540 -28.014 -18.328 1.00 39.00 205 ASN A O 1
ATOM 1687 N N . SER A 1 206 ? 3.965 -28.414 -20.446 1.00 42.06 206 SER A N 1
ATOM 1688 C CA . SER A 1 206 ? 4.589 -27.197 -20.995 1.00 42.06 206 SER A CA 1
ATOM 1689 C C . SER A 1 206 ? 3.598 -26.050 -21.253 1.00 42.06 206 SER A C 1
ATOM 1691 O O . SER A 1 206 ? 3.911 -25.145 -22.024 1.00 42.06 206 SER A O 1
ATOM 1693 N N . LEU A 1 207 ? 2.389 -26.104 -20.677 1.00 50.78 207 LEU A N 1
ATOM 1694 C CA . LEU A 1 207 ? 1.298 -25.153 -20.954 1.00 50.78 207 LEU A CA 1
ATOM 1695 C C . LEU A 1 207 ? 0.867 -24.288 -19.757 1.00 50.78 207 LEU A C 1
ATOM 1697 O O . LEU A 1 207 ? -0.000 -23.439 -19.936 1.00 50.78 207 LEU A O 1
ATOM 1701 N N . ILE A 1 208 ? 1.463 -24.453 -18.572 1.00 60.47 208 ILE A N 1
ATOM 1702 C CA . ILE A 1 208 ? 1.163 -23.611 -17.404 1.00 60.47 208 ILE A CA 1
ATOM 1703 C C . ILE A 1 208 ? 2.339 -22.660 -17.194 1.00 60.47 208 ILE A C 1
ATOM 1705 O O . ILE A 1 208 ? 3.386 -23.056 -16.688 1.00 60.47 208 ILE A O 1
ATOM 1709 N N . LYS A 1 209 ? 2.187 -21.402 -17.624 1.00 77.19 209 LYS A N 1
ATOM 1710 C CA . LYS A 1 209 ? 3.265 -20.400 -17.581 1.00 77.19 209 LYS A CA 1
ATOM 1711 C C . LYS A 1 209 ? 3.790 -20.161 -16.162 1.00 77.19 209 LYS A C 1
ATOM 1713 O O . LYS A 1 209 ? 4.980 -19.893 -15.992 1.00 77.19 209 LYS A O 1
ATOM 1718 N N . PHE A 1 210 ? 2.908 -20.248 -15.166 1.00 84.50 210 PHE A N 1
ATOM 1719 C CA . PHE A 1 210 ? 3.229 -19.897 -13.786 1.00 84.50 210 PHE A CA 1
ATOM 1720 C C . PHE A 1 210 ? 3.208 -21.065 -12.787 1.00 84.50 210 PHE A C 1
ATOM 1722 O O . PHE A 1 210 ? 3.589 -20.854 -11.639 1.00 84.50 210 PHE A O 1
ATOM 1729 N N . GLY A 1 211 ? 2.866 -22.282 -13.225 1.00 90.00 211 GLY A N 1
ATOM 1730 C CA . GLY A 1 211 ? 2.544 -23.402 -12.333 1.00 90.00 211 GLY A CA 1
ATOM 1731 C C . GLY A 1 211 ? 1.206 -23.211 -11.609 1.00 90.00 211 GLY A C 1
ATOM 1732 O O . GLY A 1 211 ? 0.413 -22.350 -11.994 1.00 90.00 211 GLY A O 1
ATOM 1733 N N . ASP A 1 212 ? 0.969 -24.012 -10.570 1.00 96.00 212 ASP A N 1
ATOM 1734 C CA . ASP A 1 212 ? -0.202 -23.869 -9.700 1.00 96.00 212 ASP A CA 1
ATOM 1735 C C . ASP A 1 212 ? -0.137 -22.540 -8.932 1.00 96.00 212 ASP A C 1
ATOM 1737 O O . ASP A 1 212 ? 0.912 -22.152 -8.406 1.00 96.00 212 ASP A O 1
ATOM 1741 N N . LEU A 1 213 ? -1.271 -21.846 -8.843 1.00 97.25 213 LEU A N 1
ATOM 1742 C CA . LEU A 1 213 ? -1.401 -20.547 -8.192 1.00 97.25 213 LEU A CA 1
ATOM 1743 C C . LEU A 1 213 ? -2.314 -20.622 -6.969 1.00 97.25 213 LEU A C 1
ATOM 1745 O O . LEU A 1 213 ? -3.355 -21.277 -6.981 1.00 97.25 213 LEU A O 1
ATOM 1749 N N . VAL A 1 214 ? -1.961 -19.883 -5.921 1.00 98.06 214 VAL A N 1
ATOM 1750 C CA . VAL A 1 214 ? -2.803 -19.672 -4.741 1.00 98.06 214 VAL A CA 1
ATOM 1751 C C . VAL A 1 214 ? -3.186 -18.200 -4.681 1.00 98.06 214 VAL A C 1
ATOM 1753 O O . VAL A 1 214 ? -2.323 -17.328 -4.606 1.00 98.06 214 VAL A O 1
ATOM 1756 N N . GLY A 1 215 ? -4.484 -17.919 -4.717 1.00 98.12 215 GLY A N 1
ATOM 1757 C CA . GLY A 1 215 ? -5.021 -16.589 -4.475 1.00 98.12 215 GLY A CA 1
ATOM 1758 C C . GLY A 1 215 ? -5.132 -16.280 -2.989 1.00 98.12 215 GLY A C 1
ATOM 1759 O O . GLY A 1 215 ? -5.353 -17.170 -2.172 1.00 98.12 215 GLY A O 1
ATOM 1760 N N . SER A 1 216 ? -5.014 -15.012 -2.628 1.00 98.50 216 SER A N 1
ATOM 1761 C CA . SER A 1 216 ? -5.242 -14.525 -1.272 1.00 98.50 216 SER A CA 1
ATOM 1762 C C . SER A 1 216 ? -6.089 -13.267 -1.325 1.00 98.50 216 SER A C 1
ATOM 1764 O O . SER A 1 216 ? -5.663 -12.266 -1.902 1.00 98.50 216 SER A O 1
ATOM 1766 N N . ILE A 1 217 ? -7.277 -13.324 -0.729 1.00 98.69 217 ILE A N 1
ATOM 1767 C CA . ILE A 1 217 ? -8.064 -12.139 -0.396 1.00 98.69 217 ILE A CA 1
ATOM 1768 C C . ILE A 1 217 ? -7.508 -11.602 0.918 1.00 98.69 217 ILE A C 1
ATOM 1770 O O . ILE A 1 217 ? -7.543 -12.299 1.930 1.00 98.69 217 ILE A O 1
ATOM 1774 N N . ASP A 1 218 ? -7.010 -10.373 0.899 1.00 97.31 218 ASP A N 1
ATOM 1775 C CA . ASP A 1 218 ? -6.587 -9.648 2.092 1.00 97.31 218 ASP A CA 1
ATOM 1776 C C . ASP A 1 218 ? -7.480 -8.423 2.273 1.00 97.31 218 ASP A C 1
ATOM 1778 O O . ASP A 1 218 ? -7.335 -7.419 1.575 1.00 97.31 218 ASP A O 1
ATOM 1782 N N . GLU A 1 219 ? -8.462 -8.558 3.164 1.00 97.44 219 GLU A N 1
ATOM 1783 C CA . GLU A 1 219 ? -9.452 -7.531 3.489 1.00 97.44 219 GLU A CA 1
ATOM 1784 C C . GLU A 1 219 ? -8.998 -6.748 4.728 1.00 97.44 219 GLU A C 1
ATOM 1786 O O . GLU A 1 219 ? -9.200 -7.141 5.878 1.00 97.44 219 GLU A O 1
ATOM 1791 N N . GLY A 1 220 ? -8.308 -5.637 4.493 1.00 93.31 220 GLY A N 1
ATOM 1792 C CA . GLY A 1 220 ? -7.863 -4.729 5.538 1.00 93.31 220 GLY A CA 1
ATOM 1793 C C . GLY A 1 220 ? -8.924 -3.693 5.911 1.00 93.31 220 GLY A C 1
ATOM 1794 O O . GLY A 1 220 ? -9.970 -3.559 5.292 1.00 93.31 220 GLY A O 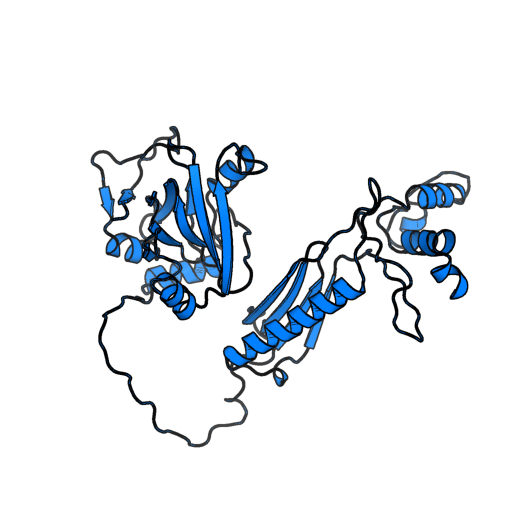1
ATOM 1795 N N . THR A 1 221 ? -8.623 -2.877 6.920 1.00 89.38 221 THR A N 1
ATOM 1796 C CA . THR A 1 221 ? -9.541 -1.813 7.371 1.00 89.38 221 THR A CA 1
ATOM 1797 C C . THR A 1 221 ? -9.586 -0.603 6.428 1.00 89.38 221 THR A C 1
ATOM 1799 O O . THR A 1 221 ? -10.563 0.142 6.428 1.00 89.38 221 THR A O 1
ATOM 1802 N N . SER A 1 222 ? -8.541 -0.379 5.628 1.00 87.75 222 SER A N 1
ATOM 1803 C CA . SER A 1 222 ? -8.452 0.774 4.711 1.00 87.75 222 SER A CA 1
ATOM 1804 C C . SER A 1 222 ? -8.559 0.391 3.236 1.00 87.75 222 SER A C 1
ATOM 1806 O O . SER A 1 222 ? -8.822 1.249 2.401 1.00 87.75 222 SER A O 1
ATOM 1808 N N . SER A 1 223 ? -8.337 -0.875 2.900 1.00 90.12 223 SER A N 1
ATOM 1809 C CA . SER A 1 223 ? -8.371 -1.392 1.534 1.00 90.12 223 SER A CA 1
ATOM 1810 C C . SER A 1 223 ? -8.545 -2.905 1.555 1.00 90.12 223 SER A C 1
ATOM 1812 O O . SER A 1 223 ? -8.209 -3.551 2.549 1.00 90.12 223 SER A O 1
ATOM 1814 N N . ALA A 1 224 ? -9.026 -3.471 0.451 1.00 94.69 224 ALA A N 1
ATOM 1815 C CA . ALA A 1 224 ? -8.915 -4.900 0.190 1.00 94.69 224 ALA A CA 1
ATOM 1816 C C . ALA A 1 224 ? -8.037 -5.145 -1.036 1.00 94.69 224 ALA A C 1
ATOM 1818 O O . ALA A 1 224 ? -7.897 -4.275 -1.898 1.00 94.69 224 ALA A O 1
ATOM 1819 N N . ARG A 1 225 ? -7.446 -6.335 -1.116 1.00 95.38 225 ARG A N 1
ATOM 1820 C CA . ARG A 1 225 ? -6.663 -6.778 -2.270 1.00 95.38 225 ARG A CA 1
ATOM 1821 C C . ARG A 1 225 ? -6.852 -8.257 -2.548 1.00 95.38 225 ARG A C 1
ATOM 1823 O O . ARG A 1 225 ? -7.123 -9.035 -1.637 1.00 95.38 225 ARG A O 1
ATOM 1830 N N . PHE A 1 226 ? -6.641 -8.640 -3.802 1.00 98.38 226 PHE A N 1
ATOM 1831 C CA . PHE A 1 226 ? -6.521 -10.034 -4.208 1.00 98.38 226 PHE A CA 1
ATOM 1832 C C . PHE A 1 226 ? -5.155 -10.256 -4.845 1.00 98.38 226 PHE A C 1
ATOM 1834 O O . PHE A 1 226 ? -4.843 -9.626 -5.856 1.00 98.38 226 PHE A O 1
ATOM 1841 N N . ILE A 1 227 ? -4.344 -11.122 -4.240 1.00 97.19 227 ILE A N 1
ATOM 1842 C CA . ILE A 1 227 ? -2.958 -11.394 -4.638 1.00 97.19 227 ILE A CA 1
ATOM 1843 C C . ILE A 1 227 ? -2.838 -12.838 -5.110 1.00 97.19 227 ILE A C 1
ATOM 1845 O O . ILE A 1 227 ? -3.318 -13.741 -4.430 1.00 97.19 227 ILE A O 1
ATOM 1849 N N . LEU A 1 228 ? -2.169 -13.065 -6.238 1.00 97.00 228 LEU A N 1
ATOM 1850 C CA . LEU A 1 228 ? -1.836 -14.401 -6.727 1.00 97.00 228 LEU A CA 1
ATOM 1851 C C . LEU A 1 228 ? -0.380 -14.737 -6.426 1.00 97.00 228 LEU A C 1
ATOM 1853 O O . LEU A 1 228 ? 0.521 -13.996 -6.815 1.00 97.00 228 LEU A O 1
ATOM 1857 N N . PHE A 1 229 ? -0.164 -15.883 -5.792 1.00 92.44 229 PHE A N 1
ATOM 1858 C CA . PHE A 1 229 ? 1.150 -16.438 -5.490 1.00 92.44 229 PHE A CA 1
ATOM 1859 C C . PHE A 1 229 ? 1.385 -17.724 -6.278 1.00 92.44 229 PHE A C 1
ATOM 1861 O O . PHE A 1 229 ? 0.455 -18.509 -6.458 1.00 92.44 229 PHE A O 1
ATOM 1868 N N . ARG A 1 230 ? 2.626 -18.003 -6.681 1.00 91.94 230 ARG A N 1
ATOM 1869 C CA . ARG A 1 230 ? 3.003 -19.358 -7.110 1.00 91.94 230 ARG A CA 1
ATOM 1870 C C . ARG A 1 230 ? 2.990 -20.298 -5.912 1.00 91.94 230 ARG A C 1
ATOM 1872 O O . ARG A 1 230 ? 3.637 -20.013 -4.905 1.00 91.94 230 ARG A O 1
ATOM 1879 N N . ALA A 1 231 ? 2.315 -21.435 -6.039 1.00 91.44 231 ALA A N 1
ATOM 1880 C CA . ALA A 1 231 ? 2.142 -22.386 -4.945 1.00 91.44 231 ALA A CA 1
ATOM 1881 C C . ALA A 1 231 ? 3.478 -22.942 -4.414 1.00 91.44 231 ALA A C 1
ATOM 1883 O O . ALA A 1 231 ? 3.626 -23.136 -3.211 1.00 91.44 231 ALA A O 1
ATOM 1884 N N . GLU A 1 232 ? 4.457 -23.174 -5.294 1.00 85.75 232 GLU A N 1
ATOM 1885 C CA . GLU A 1 232 ? 5.737 -23.794 -4.918 1.00 85.75 232 GLU A CA 1
ATOM 1886 C C . GLU A 1 232 ? 6.733 -22.816 -4.281 1.00 85.75 232 GLU A C 1
ATOM 1888 O O . GLU A 1 232 ? 7.520 -23.213 -3.423 1.00 85.75 232 GLU A O 1
ATOM 1893 N N . THR A 1 233 ? 6.722 -21.545 -4.695 1.00 88.81 233 THR A N 1
ATOM 1894 C CA . THR A 1 233 ? 7.761 -20.566 -4.323 1.00 88.81 233 THR A CA 1
ATOM 1895 C C . THR A 1 233 ? 7.249 -19.425 -3.455 1.00 88.81 233 THR A C 1
ATOM 1897 O O . THR A 1 233 ? 8.055 -18.700 -2.881 1.00 88.81 233 THR A O 1
ATOM 1900 N N . SER A 1 234 ? 5.929 -19.254 -3.333 1.00 83.12 234 SER A N 1
ATOM 1901 C CA . SER A 1 234 ? 5.298 -18.082 -2.704 1.00 83.12 234 SER A CA 1
ATOM 1902 C C . SER A 1 234 ? 5.643 -16.744 -3.378 1.00 83.12 234 SER A C 1
ATOM 1904 O O . SER A 1 234 ? 5.446 -15.685 -2.789 1.00 83.12 234 SER A O 1
ATOM 1906 N N . GLU A 1 235 ? 6.146 -16.767 -4.615 1.00 78.81 235 GLU A N 1
ATOM 1907 C CA . GLU A 1 235 ? 6.388 -15.564 -5.418 1.00 78.81 235 GLU A CA 1
ATOM 1908 C C . GLU A 1 235 ? 5.054 -14.934 -5.831 1.00 78.81 235 GLU A C 1
ATOM 1910 O O . GLU A 1 235 ? 4.158 -15.636 -6.306 1.00 78.81 235 GLU A O 1
ATOM 1915 N N . VAL A 1 236 ? 4.928 -13.614 -5.689 1.00 85.69 236 VAL A N 1
ATOM 1916 C CA . VAL A 1 236 ? 3.761 -12.864 -6.169 1.00 85.69 236 VAL A CA 1
ATOM 1917 C C . VAL A 1 236 ? 3.800 -12.776 -7.693 1.00 85.69 236 VAL A C 1
ATOM 1919 O O . VAL A 1 236 ? 4.749 -12.251 -8.263 1.00 85.69 236 VAL A O 1
ATOM 1922 N N . VAL A 1 237 ? 2.740 -13.242 -8.351 1.00 85.94 237 VAL A N 1
ATOM 1923 C CA . VAL A 1 237 ? 2.582 -13.149 -9.810 1.00 85.94 237 VAL A CA 1
ATOM 1924 C C . VAL A 1 237 ? 1.963 -11.812 -10.202 1.00 85.94 237 VAL A C 1
ATOM 1926 O O . VAL A 1 237 ? 2.483 -11.106 -11.060 1.00 85.94 237 VAL A O 1
ATOM 1929 N N . CYS A 1 238 ? 0.826 -11.469 -9.597 1.00 80.50 238 CYS A N 1
ATOM 1930 C CA . CYS A 1 238 ? 0.149 -10.188 -9.781 1.00 80.50 238 CYS A CA 1
ATOM 1931 C C . CYS A 1 238 ? -0.918 -9.988 -8.698 1.00 80.50 238 CYS A C 1
ATOM 1933 O O . CYS A 1 238 ? -1.285 -10.926 -7.985 1.00 80.50 238 CYS A O 1
ATOM 1935 N N . PHE A 1 239 ? -1.411 -8.757 -8.571 1.00 91.31 239 PHE A N 1
ATOM 1936 C CA . PHE A 1 239 ? -2.491 -8.407 -7.654 1.00 91.31 239 PHE A CA 1
ATOM 1937 C C . PHE A 1 239 ? -3.221 -7.124 -8.079 1.00 91.31 239 PHE A C 1
ATOM 1939 O O . PHE A 1 239 ? -2.786 -6.379 -8.968 1.00 91.31 239 PHE A O 1
ATOM 1946 N N . HIS A 1 240 ? -4.326 -6.846 -7.400 1.00 80.75 240 HIS A N 1
ATOM 1947 C CA . HIS A 1 240 ? -5.092 -5.610 -7.453 1.00 80.75 240 HIS A CA 1
ATOM 1948 C C . HIS A 1 240 ? -5.544 -5.278 -6.034 1.00 80.75 240 HIS A C 1
ATOM 1950 O O . HIS A 1 240 ? -5.827 -6.184 -5.247 1.00 80.75 240 HIS A O 1
ATOM 1956 N N . GLN A 1 241 ? -5.565 -3.990 -5.713 1.00 85.31 241 GLN A N 1
ATOM 1957 C CA . GLN A 1 241 ? -5.957 -3.457 -4.418 1.00 85.31 241 GLN A CA 1
ATOM 1958 C C . GLN A 1 241 ? -6.857 -2.250 -4.644 1.00 85.31 241 GLN A C 1
ATOM 1960 O O . GLN A 1 241 ? -6.625 -1.471 -5.563 1.00 85.31 241 GLN A O 1
ATOM 1965 N N . LYS A 1 242 ? -7.851 -2.074 -3.779 1.00 85.94 242 LYS A N 1
ATOM 1966 C CA . LYS A 1 242 ? -8.738 -0.919 -3.814 1.00 85.94 242 LYS A CA 1
ATOM 1967 C C . LYS A 1 242 ? -9.112 -0.477 -2.406 1.00 85.94 242 LYS A C 1
ATOM 1969 O O . LYS A 1 242 ? -9.286 -1.298 -1.505 1.00 85.94 242 LYS A O 1
ATOM 1974 N N . GLU A 1 243 ? -9.174 0.836 -2.213 1.00 86.50 243 GLU A N 1
ATOM 1975 C CA . GLU A 1 243 ? -9.505 1.451 -0.928 1.00 86.50 243 GLU A CA 1
ATOM 1976 C C . GLU A 1 243 ? -10.960 1.192 -0.520 1.00 86.50 243 GLU A C 1
ATOM 1978 O O . GLU A 1 243 ? -11.857 1.093 -1.358 1.00 86.50 243 GLU A O 1
ATOM 1983 N N . LEU A 1 244 ? -11.176 1.109 0.792 1.00 91.38 244 LEU A N 1
ATOM 1984 C CA . LEU A 1 244 ? -12.478 0.977 1.433 1.00 91.38 244 LEU A CA 1
ATOM 1985 C C . LEU A 1 244 ? -12.793 2.257 2.197 1.00 91.38 244 LEU A C 1
ATOM 1987 O O . LEU A 1 244 ? -11.993 2.726 3.012 1.00 91.38 244 LEU A O 1
ATOM 1991 N N . ARG A 1 245 ? -13.990 2.805 1.996 1.00 91.25 245 ARG A N 1
ATOM 1992 C CA . ARG A 1 245 ? -14.431 3.975 2.748 1.00 91.25 245 ARG A CA 1
ATOM 1993 C C . ARG A 1 245 ? -14.735 3.606 4.198 1.00 91.25 245 ARG A C 1
ATOM 1995 O O . ARG A 1 245 ? -15.467 2.659 4.479 1.00 91.25 245 ARG A O 1
ATOM 2002 N N . GLN A 1 246 ? -14.243 4.427 5.122 1.00 91.19 246 GLN A N 1
ATOM 2003 C CA . GLN A 1 246 ? -14.637 4.383 6.529 1.00 91.19 246 GLN A CA 1
ATOM 2004 C C . GLN A 1 246 ? -15.701 5.445 6.808 1.00 91.19 246 GLN A C 1
ATOM 2006 O O . GLN A 1 246 ? -15.607 6.588 6.355 1.00 91.19 246 GLN A O 1
ATOM 2011 N N . ILE A 1 247 ? -16.728 5.054 7.553 1.00 97.12 247 ILE A N 1
ATOM 2012 C CA . ILE A 1 247 ? -17.844 5.905 7.951 1.00 97.12 247 ILE A CA 1
ATOM 2013 C C . ILE A 1 247 ? -17.698 6.182 9.446 1.00 97.12 247 ILE A C 1
ATOM 2015 O O . ILE A 1 247 ? -17.547 5.254 10.238 1.00 97.12 247 ILE A O 1
ATOM 2019 N N . TYR A 1 248 ? -17.785 7.454 9.836 1.00 95.81 248 TYR A N 1
ATOM 2020 C CA . TYR A 1 248 ? -17.679 7.892 11.231 1.00 95.81 248 TYR A CA 1
ATOM 2021 C C . TYR A 1 248 ? -18.973 8.593 11.665 1.00 95.81 248 TYR A C 1
ATOM 2023 O O . TYR A 1 248 ? -19.055 9.820 11.594 1.00 95.81 248 TYR A O 1
ATOM 2031 N N . PRO A 1 249 ? -20.023 7.852 12.071 1.00 95.50 249 PRO A N 1
ATOM 2032 C CA . PRO A 1 249 ? -21.302 8.464 12.435 1.00 95.50 249 PRO A CA 1
ATOM 2033 C C . PRO A 1 249 ? -21.206 9.371 13.668 1.00 95.50 249 PRO A C 1
ATOM 2035 O O . PRO A 1 249 ? -21.951 10.344 13.778 1.00 95.50 249 PRO A O 1
ATOM 2038 N N . GLN A 1 250 ? -20.323 9.023 14.610 1.00 94.06 250 GLN A N 1
ATOM 2039 C CA . GLN A 1 250 ? -20.091 9.714 15.880 1.00 94.06 250 GLN A CA 1
ATOM 2040 C C . GLN A 1 250 ? -18.630 9.544 16.314 1.00 94.06 250 GLN A C 1
ATOM 2042 O O . GLN A 1 250 ? -17.910 8.685 15.802 1.00 94.06 250 GLN A O 1
ATOM 2047 N N . GLU A 1 251 ? -18.193 10.340 17.290 1.00 91.44 251 GLU A N 1
ATOM 2048 C CA . GLU A 1 251 ? -16.861 10.201 17.879 1.00 91.44 251 GLU A CA 1
ATOM 2049 C C . GLU A 1 251 ? -16.649 8.785 18.443 1.00 91.44 251 GLU A C 1
ATOM 2051 O O . GLU A 1 251 ? -17.466 8.266 19.205 1.00 91.44 251 GLU A O 1
ATOM 2056 N N . GLY A 1 252 ? -15.551 8.142 18.038 1.00 89.94 252 GLY A N 1
ATOM 2057 C CA . GLY A 1 252 ? -15.216 6.772 18.437 1.00 89.94 252 GLY A CA 1
ATOM 2058 C C . GLY A 1 252 ? -16.028 5.670 17.745 1.00 89.94 252 GLY A C 1
ATOM 2059 O O . GLY A 1 252 ? -15.815 4.499 18.058 1.00 89.94 252 GLY A O 1
ATOM 2060 N N . TRP A 1 253 ? -16.934 6.009 16.821 1.00 97.62 253 TRP A N 1
ATOM 2061 C CA . TRP A 1 253 ? -17.706 5.042 16.038 1.00 97.62 253 TRP A CA 1
ATOM 2062 C C . TRP A 1 253 ? -17.120 4.913 14.642 1.00 97.62 253 TRP A C 1
ATOM 2064 O O . TRP A 1 253 ? -16.911 5.921 13.969 1.00 97.62 253 TRP A O 1
ATOM 2074 N N . VAL A 1 254 ? -16.893 3.680 14.201 1.00 97.25 254 VAL A N 1
ATOM 2075 C CA . VAL A 1 254 ? -16.315 3.382 12.892 1.00 97.25 254 VAL A CA 1
ATOM 2076 C C . VAL A 1 254 ? -17.090 2.251 12.237 1.00 97.25 254 VAL A C 1
ATOM 2078 O O . VAL A 1 254 ? -17.228 1.156 12.786 1.00 97.25 254 VAL A O 1
ATOM 2081 N N . GLU A 1 255 ? -17.607 2.543 11.051 1.00 98.31 255 GLU A N 1
ATOM 2082 C CA . GLU A 1 255 ? -18.435 1.650 10.255 1.00 98.31 255 GLU A CA 1
ATOM 2083 C C . GLU A 1 255 ? -17.895 1.492 8.838 1.00 98.31 255 GLU A C 1
ATOM 2085 O O . GLU A 1 255 ? -17.224 2.378 8.307 1.00 98.31 255 GLU A O 1
ATOM 2090 N N . GLN A 1 256 ? -18.244 0.376 8.208 1.00 98.12 256 GLN A N 1
ATOM 2091 C CA . GLN A 1 256 ? -18.048 0.143 6.778 1.00 98.12 256 GLN A CA 1
ATOM 2092 C C . GLN A 1 256 ? -19.325 -0.452 6.184 1.00 98.12 256 GLN A C 1
ATOM 2094 O O . GLN A 1 256 ? -20.042 -1.189 6.862 1.00 98.12 256 GLN A O 1
ATOM 2099 N N . ASP A 1 257 ? -19.620 -0.141 4.924 1.00 98.12 257 ASP A N 1
ATOM 2100 C CA . ASP A 1 257 ? -20.737 -0.757 4.205 1.00 98.12 257 ASP A CA 1
ATOM 2101 C C . ASP A 1 257 ? -20.338 -2.185 3.767 1.00 98.12 257 ASP A C 1
ATOM 2103 O O . ASP A 1 257 ? -19.401 -2.335 2.979 1.00 98.12 257 ASP A O 1
ATOM 2107 N N . PRO A 1 258 ? -21.023 -3.251 4.234 1.00 98.19 258 PRO A N 1
ATOM 2108 C CA . PRO A 1 258 ? -20.688 -4.626 3.864 1.00 98.19 258 PRO A CA 1
ATOM 2109 C C . PRO A 1 258 ? -20.782 -4.904 2.360 1.00 98.19 258 PRO A C 1
ATOM 2111 O O . PRO A 1 258 ? -20.046 -5.749 1.852 1.00 98.19 258 PRO A O 1
ATOM 2114 N N . LYS A 1 259 ? -21.665 -4.200 1.636 1.00 97.81 259 LYS A N 1
ATOM 2115 C CA . LYS A 1 259 ? -21.764 -4.331 0.177 1.00 97.81 259 LYS A CA 1
ATOM 2116 C C . LYS A 1 259 ? -20.595 -3.659 -0.526 1.00 97.81 259 LYS A C 1
ATOM 2118 O O . LYS A 1 259 ? -20.141 -4.169 -1.542 1.00 97.81 259 LYS A O 1
ATOM 2123 N N . GLU A 1 260 ? -20.101 -2.547 0.016 1.00 97.69 260 GLU A N 1
ATOM 2124 C CA . GLU A 1 260 ? -18.896 -1.885 -0.492 1.00 97.69 260 GLU A CA 1
ATOM 2125 C C . GLU A 1 260 ? -17.668 -2.786 -0.302 1.00 97.69 260 GLU A C 1
ATOM 2127 O O . GLU A 1 260 ? -16.909 -2.967 -1.249 1.00 97.69 260 GLU A O 1
ATOM 2132 N N . ILE A 1 261 ? -17.531 -3.431 0.868 1.00 98.00 261 ILE A N 1
ATOM 2133 C CA . ILE A 1 261 ? -16.472 -4.425 1.119 1.00 98.00 261 ILE A CA 1
ATOM 2134 C C . ILE A 1 261 ? -16.525 -5.546 0.079 1.00 98.00 261 ILE A C 1
ATOM 2136 O O . ILE A 1 261 ? -15.514 -5.836 -0.561 1.00 98.00 261 ILE A O 1
ATOM 2140 N N . LEU A 1 262 ? -17.699 -6.158 -0.115 1.00 97.75 262 LEU A N 1
ATOM 2141 C CA . LEU A 1 262 ? -17.856 -7.259 -1.063 1.00 97.75 262 LEU A CA 1
ATOM 2142 C C . LEU A 1 262 ? -17.539 -6.824 -2.500 1.00 97.75 262 LEU A C 1
ATOM 2144 O O . LEU A 1 262 ? -16.745 -7.485 -3.161 1.00 97.75 262 LEU A O 1
ATOM 2148 N N . ALA A 1 263 ? -18.084 -5.691 -2.948 1.00 97.75 263 ALA A N 1
ATOM 2149 C CA . ALA A 1 263 ? -17.850 -5.174 -4.295 1.00 97.75 263 ALA A CA 1
ATOM 2150 C C . ALA A 1 263 ? -16.365 -4.874 -4.551 1.00 97.75 263 ALA A C 1
ATOM 2152 O O . ALA A 1 263 ? -15.843 -5.162 -5.625 1.00 97.75 263 ALA A O 1
ATOM 2153 N N . VAL A 1 264 ? -15.662 -4.325 -3.557 1.00 97.25 264 VAL A N 1
ATOM 2154 C CA . VAL A 1 264 ? -14.224 -4.053 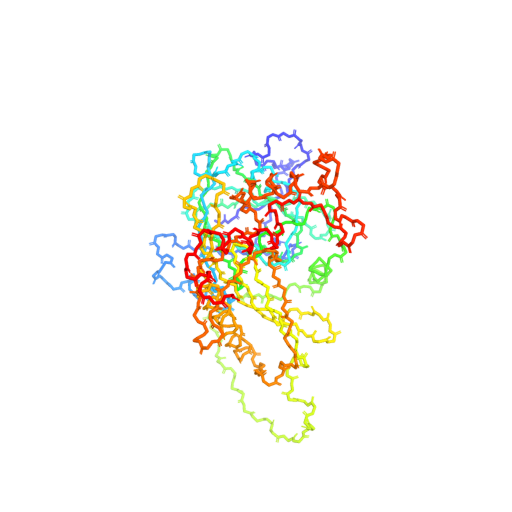-3.647 1.00 97.25 264 VAL A CA 1
ATOM 2155 C C . VAL A 1 264 ? -13.410 -5.349 -3.705 1.00 97.25 264 VAL A C 1
ATOM 2157 O O . VAL A 1 264 ? -12.462 -5.432 -4.485 1.00 97.25 264 VAL A O 1
ATOM 2160 N N . VAL A 1 265 ? -13.781 -6.377 -2.936 1.00 98.31 265 VAL A N 1
ATOM 2161 C CA . VAL A 1 265 ? -13.143 -7.703 -3.007 1.00 98.31 265 VAL A CA 1
ATOM 2162 C C . VAL A 1 265 ? -13.372 -8.358 -4.372 1.00 98.31 265 VAL A C 1
ATOM 2164 O O . VAL A 1 265 ? -12.413 -8.850 -4.966 1.00 98.31 265 VAL A O 1
ATOM 2167 N N . GLU A 1 266 ? -14.604 -8.340 -4.885 1.00 98.06 266 GLU A N 1
ATOM 2168 C CA . GLU A 1 266 ? -14.951 -8.870 -6.211 1.00 98.06 266 GLU A CA 1
ATOM 2169 C C . GLU A 1 266 ? -14.152 -8.168 -7.313 1.00 98.06 266 GLU A C 1
ATOM 2171 O O . GLU A 1 266 ? -13.499 -8.832 -8.116 1.00 98.06 266 GLU A O 1
ATOM 2176 N N . GLU A 1 267 ? -14.088 -6.835 -7.284 1.00 97.12 267 GLU A N 1
ATOM 2177 C CA . GLU A 1 267 ? -13.288 -6.054 -8.229 1.00 97.12 267 GLU A CA 1
ATOM 2178 C C . GLU A 1 267 ? -11.797 -6.397 -8.138 1.00 97.12 267 GLU A C 1
ATOM 2180 O O . GLU A 1 267 ? -11.134 -6.557 -9.162 1.00 97.12 267 GLU A O 1
ATOM 2185 N N . CYS A 1 268 ? -11.253 -6.574 -6.931 1.00 95.38 268 CYS A N 1
ATOM 2186 C CA . CYS A 1 268 ? -9.868 -7.009 -6.776 1.00 95.38 268 CYS A CA 1
ATOM 2187 C C . CYS A 1 268 ? -9.620 -8.380 -7.404 1.00 95.38 268 CYS A C 1
ATOM 2189 O O . CYS A 1 268 ? -8.587 -8.574 -8.045 1.00 95.38 268 CYS A O 1
ATOM 2191 N N . ILE A 1 269 ? -10.552 -9.321 -7.252 1.00 98.31 269 ILE A N 1
ATOM 2192 C CA . ILE A 1 269 ? -10.448 -10.639 -7.879 1.00 98.31 269 ILE A CA 1
ATOM 2193 C C . ILE A 1 269 ? -10.475 -10.503 -9.402 1.00 98.31 269 ILE A C 1
ATOM 2195 O O . ILE A 1 269 ? -9.558 -10.984 -10.069 1.00 98.31 269 ILE A O 1
ATOM 2199 N N . GLU A 1 270 ? -11.477 -9.810 -9.943 1.00 96.81 270 GLU A N 1
ATOM 2200 C CA . GLU A 1 270 ? -11.653 -9.611 -11.384 1.00 96.81 270 GLU A CA 1
ATOM 2201 C C . GLU A 1 270 ? -10.415 -8.971 -12.019 1.00 96.81 270 GLU A C 1
ATOM 2203 O O . GLU A 1 270 ? -9.823 -9.534 -12.942 1.00 96.81 270 GLU A O 1
ATOM 2208 N N . ARG A 1 271 ? -9.949 -7.842 -11.473 1.00 91.62 271 ARG A N 1
ATOM 2209 C CA . ARG A 1 271 ? -8.800 -7.098 -12.009 1.00 91.62 271 ARG A CA 1
ATOM 2210 C C . ARG A 1 271 ? -7.489 -7.865 -11.909 1.00 91.62 271 ARG A C 1
ATOM 2212 O O . ARG A 1 271 ? -6.639 -7.746 -12.790 1.00 91.62 271 ARG A O 1
ATOM 2219 N N . THR A 1 272 ? -7.288 -8.650 -10.858 1.00 92.69 272 THR A N 1
ATOM 2220 C CA . THR A 1 272 ? -6.096 -9.500 -10.747 1.00 92.69 272 THR A CA 1
ATOM 2221 C C . THR A 1 272 ? -6.127 -10.644 -11.754 1.00 92.69 272 THR A C 1
ATOM 2223 O O . THR A 1 272 ? -5.094 -10.958 -12.340 1.00 92.69 272 THR A O 1
ATOM 2226 N N . VAL A 1 273 ? -7.290 -11.255 -11.993 1.00 93.69 273 VAL A N 1
ATOM 2227 C CA . VAL A 1 273 ? -7.428 -12.320 -12.998 1.00 93.69 273 VAL A CA 1
ATOM 2228 C C . VAL A 1 273 ? -7.253 -11.764 -14.416 1.00 93.69 273 VAL A C 1
ATOM 2230 O O . VAL A 1 273 ? -6.575 -12.393 -15.227 1.00 93.69 273 VAL A O 1
ATOM 2233 N N . GLU A 1 274 ? -7.762 -10.563 -14.705 1.00 85.69 274 GLU A N 1
ATOM 2234 C CA . GLU A 1 274 ? -7.480 -9.852 -15.962 1.00 85.69 274 GLU A CA 1
ATOM 2235 C C . GLU A 1 274 ? -5.965 -9.678 -16.169 1.00 85.69 274 GLU A C 1
ATOM 2237 O O . GLU A 1 274 ? -5.426 -10.107 -17.194 1.00 85.69 274 GLU A O 1
ATOM 2242 N N . LYS A 1 275 ? -5.253 -9.155 -15.158 1.00 82.19 275 LYS A N 1
ATOM 2243 C CA . LYS A 1 275 ? -3.785 -9.012 -15.182 1.00 82.19 275 LYS A CA 1
ATOM 2244 C C . LYS A 1 275 ? -3.070 -10.352 -15.368 1.00 82.19 275 LYS A C 1
ATOM 2246 O O . LYS A 1 275 ? -2.101 -10.432 -16.122 1.00 82.19 275 LYS A O 1
ATOM 2251 N N . LEU A 1 276 ? -3.535 -11.421 -14.718 1.00 90.69 276 LEU A N 1
ATOM 2252 C CA . LEU A 1 276 ? -2.981 -12.766 -14.896 1.00 90.69 276 LEU A CA 1
ATOM 2253 C C . LEU A 1 276 ? -3.079 -13.217 -16.361 1.00 90.69 276 LEU A C 1
ATOM 2255 O O . LEU A 1 276 ? -2.107 -13.744 -16.910 1.00 90.69 276 LEU A O 1
ATOM 2259 N N . CYS A 1 277 ? -4.233 -13.001 -16.997 1.00 85.56 277 CYS A N 1
ATOM 2260 C CA . CYS A 1 277 ? -4.456 -13.352 -18.396 1.00 85.56 277 CYS A CA 1
ATOM 2261 C C . CYS A 1 277 ? -3.587 -12.529 -19.354 1.00 85.56 277 CYS A C 1
ATOM 2263 O O . CYS A 1 277 ? -3.018 -13.094 -20.290 1.00 85.56 277 CYS A O 1
ATOM 2265 N N . GLU A 1 278 ? -3.409 -11.230 -19.105 1.00 78.56 278 GLU A N 1
ATOM 2266 C CA . GLU A 1 278 ? -2.479 -10.375 -19.863 1.00 78.56 278 GLU A CA 1
ATOM 2267 C C . GLU A 1 278 ? -1.029 -10.859 -19.745 1.00 78.56 278 GLU A C 1
ATOM 2269 O O . GLU A 1 278 ? -0.270 -10.863 -20.719 1.00 78.56 278 GLU A O 1
ATOM 2274 N N . LEU A 1 279 ? -0.658 -11.357 -18.565 1.00 78.25 279 LEU A N 1
ATOM 2275 C CA . LEU A 1 279 ? 0.624 -12.003 -18.318 1.00 78.25 279 LEU A CA 1
ATOM 2276 C C . LEU A 1 279 ? 0.704 -13.417 -18.911 1.00 78.25 279 LEU A C 1
ATOM 2278 O O . LEU A 1 279 ? 1.747 -14.051 -18.785 1.00 78.25 279 LEU A O 1
ATOM 2282 N N . GLY A 1 280 ? -0.322 -13.925 -19.596 1.00 81.75 280 GLY A N 1
ATOM 2283 C CA . GLY A 1 280 ? -0.3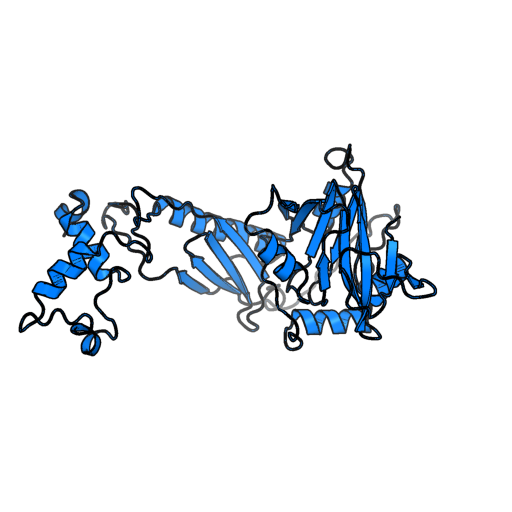32 -15.242 -20.242 1.00 81.75 280 GLY A CA 1
ATOM 2284 C C . GLY A 1 280 ? -0.551 -16.423 -19.292 1.00 81.75 280 GLY A C 1
ATOM 2285 O O . GLY A 1 280 ? -0.231 -17.554 -19.660 1.00 81.75 280 GLY A O 1
ATOM 2286 N N . GLY A 1 281 ? -1.035 -16.166 -18.076 1.00 88.75 281 GLY A N 1
ATOM 2287 C CA . GLY A 1 281 ? -1.579 -17.179 -17.171 1.00 88.75 281 GLY A CA 1
ATOM 2288 C C . GLY A 1 281 ? -3.073 -17.389 -17.413 1.00 88.75 281 GLY A C 1
ATOM 2289 O O . GLY A 1 281 ? -3.677 -16.718 -18.255 1.00 88.75 281 GLY A O 1
ATOM 2290 N N . ARG A 1 282 ? -3.687 -18.326 -16.690 1.00 92.12 282 ARG A N 1
ATOM 2291 C CA . ARG A 1 282 ? -5.121 -18.609 -16.820 1.00 92.12 282 ARG A CA 1
ATOM 2292 C C . ARG A 1 282 ? -5.781 -18.742 -15.456 1.00 92.12 282 ARG A C 1
ATOM 2294 O O . ARG A 1 282 ? -5.151 -19.190 -14.503 1.00 92.12 282 ARG A O 1
ATOM 2301 N N . ALA A 1 283 ? -7.062 -18.395 -15.373 1.00 92.94 283 ALA A N 1
ATOM 2302 C CA . ALA A 1 283 ? -7.823 -18.504 -14.130 1.00 92.94 283 ALA A CA 1
ATOM 2303 C C . ALA A 1 283 ? -7.876 -19.950 -13.602 1.00 92.94 283 ALA A C 1
ATOM 2305 O O . ALA A 1 283 ? -7.884 -20.156 -12.393 1.00 92.94 283 ALA A O 1
ATOM 2306 N N . GLU A 1 284 ? -7.845 -20.952 -14.490 1.00 94.56 284 GLU A N 1
ATOM 2307 C CA . GLU A 1 284 ? -7.835 -22.373 -14.115 1.00 94.56 284 GLU A CA 1
ATOM 2308 C C . GLU A 1 284 ? -6.537 -22.816 -13.430 1.00 94.56 284 GLU A C 1
ATOM 2310 O O . GLU A 1 284 ? -6.500 -23.899 -12.849 1.00 94.56 284 GLU A O 1
ATOM 2315 N N . ASP A 1 285 ? -5.481 -22.002 -13.500 1.00 94.19 285 ASP A N 1
ATOM 2316 C CA . ASP A 1 285 ? -4.222 -22.271 -12.813 1.00 94.19 285 ASP A CA 1
ATOM 2317 C C . ASP A 1 285 ? -4.320 -21.900 -11.311 1.00 94.19 285 ASP A C 1
ATOM 2319 O O . ASP A 1 285 ? -3.452 -22.276 -10.527 1.00 94.19 285 ASP A O 1
ATOM 2323 N N . ILE A 1 286 ? -5.381 -21.196 -10.879 1.00 96.88 286 ILE A N 1
ATOM 2324 C CA . ILE A 1 286 ? -5.650 -20.868 -9.469 1.00 96.88 286 ILE A CA 1
ATOM 2325 C C . ILE A 1 286 ? -6.298 -22.074 -8.781 1.00 96.88 286 ILE A C 1
ATOM 2327 O O . ILE A 1 286 ? -7.485 -22.350 -8.951 1.00 96.88 286 ILE A O 1
ATOM 2331 N N . VAL A 1 287 ? -5.518 -22.786 -7.969 1.00 97.56 287 VAL A N 1
ATOM 2332 C CA . VAL A 1 287 ? -5.935 -24.045 -7.331 1.00 97.56 287 VAL A CA 1
ATOM 2333 C C . VAL A 1 287 ? -6.557 -23.854 -5.947 1.00 97.56 287 VAL A C 1
ATOM 2335 O O . VAL A 1 287 ? -7.263 -24.737 -5.459 1.00 97.56 287 VAL A O 1
ATOM 2338 N N . ALA A 1 288 ? -6.310 -22.713 -5.301 1.00 97.56 288 ALA A N 1
ATOM 2339 C CA . ALA A 1 288 ? -6.865 -22.382 -3.992 1.00 97.56 288 ALA A CA 1
ATOM 2340 C C . ALA A 1 288 ? -6.983 -20.867 -3.797 1.00 97.56 288 ALA A C 1
ATOM 2342 O O . ALA A 1 288 ? -6.217 -20.100 -4.376 1.00 97.56 288 ALA A O 1
ATOM 2343 N N . VAL A 1 289 ? -7.911 -20.449 -2.933 1.00 98.31 289 VAL A N 1
ATOM 2344 C CA . VAL A 1 289 ? -8.024 -19.065 -2.459 1.00 98.31 289 VAL A CA 1
ATOM 2345 C C . VAL A 1 289 ? -8.046 -19.053 -0.933 1.00 98.31 289 VAL A C 1
ATOM 2347 O O . VAL A 1 289 ? -8.915 -19.663 -0.312 1.00 98.31 289 VAL A O 1
ATOM 2350 N N . GLY A 1 290 ? -7.075 -18.369 -0.334 1.00 98.00 290 GLY A N 1
ATOM 2351 C CA . GLY A 1 290 ? -7.047 -18.031 1.083 1.00 98.00 290 GLY A CA 1
ATOM 2352 C C . GLY A 1 290 ? -7.767 -16.713 1.356 1.00 98.00 290 GLY A C 1
ATOM 2353 O O . GLY A 1 290 ? -7.854 -15.847 0.487 1.00 98.00 290 GLY A O 1
ATOM 2354 N N . VAL A 1 291 ? -8.269 -16.559 2.578 1.00 98.31 291 VAL A N 1
ATOM 2355 C CA . VAL A 1 291 ? -8.891 -15.316 3.045 1.00 98.31 291 VAL A CA 1
ATOM 2356 C C . VAL A 1 291 ? -8.230 -14.906 4.350 1.00 98.31 291 VAL A C 1
ATOM 2358 O O . VAL A 1 291 ? -8.168 -15.690 5.298 1.00 98.31 291 VAL A O 1
ATOM 2361 N N . THR A 1 292 ? -7.749 -13.671 4.394 1.00 96.44 292 THR A N 1
ATOM 2362 C CA . THR A 1 292 ? -7.342 -12.968 5.607 1.00 96.44 292 THR A CA 1
ATOM 2363 C C . THR A 1 292 ? -8.101 -11.652 5.681 1.00 96.44 292 THR A C 1
ATOM 2365 O O . THR A 1 292 ? -8.474 -11.075 4.660 1.00 96.44 292 THR A O 1
ATOM 2368 N N . ASN A 1 293 ? -8.391 -11.201 6.895 1.00 97.31 293 ASN A N 1
ATOM 2369 C CA . ASN A 1 293 ? -9.25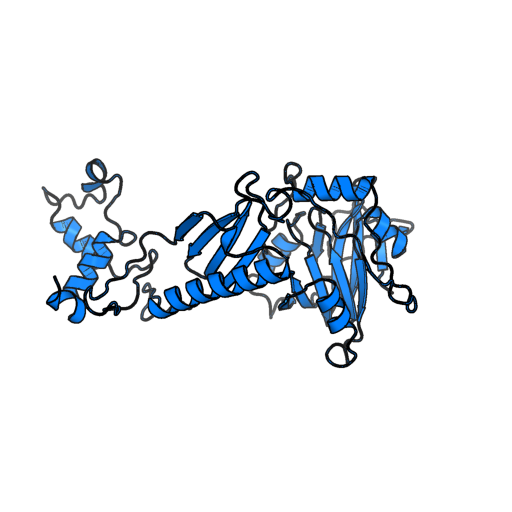1 -10.049 7.099 1.00 97.31 293 ASN A CA 1
ATOM 2370 C C . ASN A 1 293 ? -8.895 -9.280 8.376 1.00 97.31 293 ASN A C 1
ATOM 2372 O O . ASN A 1 293 ? -8.153 -9.759 9.239 1.00 97.31 293 ASN A O 1
ATOM 2376 N N . GLN A 1 294 ? -9.511 -8.116 8.554 1.00 94.12 294 GLN A N 1
ATOM 2377 C CA . GLN A 1 294 ? -9.357 -7.229 9.715 1.00 94.12 294 GLN A CA 1
ATOM 2378 C C . GLN A 1 294 ? -9.914 -7.774 11.054 1.00 94.12 294 GLN A C 1
ATOM 2380 O O . GLN A 1 294 ? -10.037 -7.040 12.036 1.00 94.12 294 GLN A O 1
ATOM 2385 N N . ARG A 1 295 ? -10.204 -9.079 11.128 1.00 96.00 295 ARG A N 1
ATOM 2386 C CA . ARG A 1 295 ? -10.716 -9.811 12.297 1.00 96.00 295 ARG A CA 1
ATOM 2387 C C . ARG A 1 295 ? -12.011 -9.195 12.828 1.00 96.00 295 ARG A C 1
ATOM 2389 O O . ARG A 1 295 ? -12.929 -9.047 12.042 1.00 96.00 295 ARG A O 1
ATOM 2396 N N . GLU A 1 296 ? -12.107 -8.894 14.124 1.00 97.44 296 GLU A N 1
ATOM 2397 C CA . GLU A 1 296 ? -13.326 -8.644 14.925 1.00 97.44 296 GLU A CA 1
ATOM 2398 C C . GLU A 1 296 ? -14.387 -7.658 14.384 1.00 97.44 296 GLU A C 1
ATOM 2400 O O . GLU A 1 296 ? -15.442 -7.495 15.009 1.00 97.44 296 GLU A O 1
ATOM 2405 N N . THR A 1 297 ? -14.140 -6.990 13.256 1.00 98.06 297 THR A N 1
ATOM 2406 C CA . THR A 1 297 ? -15.184 -6.319 12.481 1.00 98.06 297 THR A CA 1
ATOM 2407 C C . THR A 1 297 ? -16.370 -7.263 12.276 1.00 98.06 297 THR A C 1
ATOM 2409 O O . THR A 1 297 ? -16.220 -8.402 11.839 1.00 98.06 297 THR A O 1
ATOM 2412 N N . THR A 1 298 ? -17.563 -6.809 12.655 1.00 98.38 298 THR A N 1
ATOM 2413 C CA . THR A 1 298 ? -18.749 -7.671 12.755 1.00 98.38 298 THR A CA 1
ATOM 2414 C C . THR A 1 298 ? -19.820 -7.235 11.765 1.00 98.38 298 THR A C 1
ATOM 2416 O O . THR A 1 298 ? -20.257 -6.085 11.797 1.00 98.38 298 THR A O 1
ATOM 2419 N N . ILE A 1 299 ? -20.264 -8.173 10.925 1.00 97.94 299 ILE A N 1
ATOM 2420 C CA . ILE A 1 299 ? -21.351 -8.012 9.950 1.00 97.94 299 ILE A CA 1
ATOM 2421 C C . ILE A 1 299 ? -22.498 -8.947 10.344 1.00 97.94 299 ILE A C 1
ATOM 2423 O O . ILE A 1 299 ? -22.266 -10.099 10.709 1.00 97.94 299 ILE A O 1
ATOM 2427 N N . VAL A 1 300 ? -23.737 -8.461 10.246 1.00 97.31 300 VAL A N 1
ATOM 2428 C CA . VAL A 1 300 ? -24.952 -9.264 10.444 1.00 97.31 300 VAL A CA 1
ATOM 2429 C C . VAL A 1 300 ? -25.835 -9.119 9.209 1.00 97.31 300 VAL A C 1
ATOM 2431 O O . VAL A 1 300 ? -26.092 -8.002 8.759 1.00 97.31 300 VAL A O 1
ATOM 2434 N N . TRP A 1 301 ? -26.306 -10.241 8.670 1.00 96.56 301 TRP A N 1
ATOM 2435 C CA . TRP A 1 301 ? -27.123 -10.294 7.460 1.00 96.56 301 TRP A CA 1
ATOM 2436 C C . TRP A 1 301 ? -28.312 -11.244 7.634 1.00 96.56 301 TRP A C 1
ATOM 2438 O O . TRP A 1 301 ? -28.301 -12.133 8.488 1.00 96.56 301 TRP A O 1
ATOM 2448 N N . ASP A 1 302 ? -29.341 -11.059 6.813 1.00 94.50 302 ASP A N 1
ATOM 2449 C CA . ASP A 1 302 ? -30.468 -11.985 6.721 1.00 94.50 302 ASP A CA 1
ATOM 2450 C C . ASP A 1 302 ? -30.059 -13.211 5.891 1.00 94.50 302 ASP A C 1
ATOM 2452 O O . ASP A 1 302 ? -29.673 -13.100 4.728 1.00 94.50 302 ASP A O 1
ATOM 2456 N N . LYS A 1 303 ? -30.161 -14.407 6.477 1.00 93.44 303 LYS A N 1
ATOM 2457 C CA . LYS A 1 303 ? -29.780 -15.672 5.827 1.00 93.44 303 LYS A CA 1
ATOM 2458 C C . LYS A 1 303 ? -30.580 -15.980 4.551 1.00 93.44 303 LYS A C 1
ATOM 2460 O O . LYS A 1 303 ? -30.071 -16.680 3.679 1.00 93.44 303 LYS A O 1
ATOM 2465 N N . SER A 1 304 ? -31.829 -15.534 4.466 1.00 93.50 304 SER A N 1
ATOM 2466 C CA . SER A 1 304 ? -32.734 -15.811 3.346 1.00 93.50 304 SER A CA 1
ATOM 2467 C C . SER A 1 304 ? -32.501 -14.862 2.177 1.00 93.50 304 SER A C 1
ATOM 2469 O O . SER A 1 304 ? -32.613 -15.283 1.029 1.00 93.50 304 SER A O 1
ATOM 2471 N N . THR A 1 305 ? -32.199 -13.592 2.457 1.00 94.06 305 THR A N 1
ATOM 2472 C CA . THR A 1 305 ? -32.016 -12.568 1.414 1.00 94.06 305 THR A CA 1
ATOM 2473 C C . THR A 1 305 ? -30.551 -12.297 1.079 1.00 94.06 305 THR A C 1
ATOM 2475 O O . THR A 1 305 ? -30.265 -11.813 -0.010 1.00 94.06 305 THR A O 1
ATOM 2478 N N . GLY A 1 306 ? -29.624 -12.601 1.991 1.00 92.75 306 GLY A N 1
ATOM 2479 C CA . GLY A 1 306 ? -28.215 -12.215 1.890 1.00 92.75 306 GLY A CA 1
ATOM 2480 C C . GLY A 1 306 ? -27.955 -10.739 2.215 1.00 92.75 306 GLY A C 1
ATOM 2481 O O . GLY A 1 306 ? -26.813 -10.294 2.161 1.00 92.75 306 GLY A O 1
ATOM 2482 N N . GLU A 1 307 ? -28.991 -9.971 2.560 1.00 95.62 307 GLU A N 1
ATOM 2483 C CA . GLU A 1 307 ? -28.886 -8.526 2.739 1.00 95.62 307 GLU A CA 1
ATOM 2484 C C . GLU A 1 307 ? -28.315 -8.157 4.118 1.00 95.62 307 GLU A C 1
ATOM 2486 O O . GLU A 1 307 ? -28.780 -8.684 5.138 1.00 95.62 307 GLU A O 1
ATOM 2491 N N . PRO A 1 308 ? -27.349 -7.220 4.191 1.00 97.06 308 PRO A N 1
ATOM 2492 C CA . PRO A 1 308 ? -26.868 -6.699 5.464 1.00 97.06 308 PRO A CA 1
ATOM 2493 C C . PRO A 1 308 ? -27.986 -6.011 6.253 1.00 97.06 308 PRO A C 1
ATOM 2495 O O . PRO A 1 308 ? -28.714 -5.160 5.739 1.00 97.06 308 PRO A O 1
ATOM 2498 N N . LEU A 1 309 ? -28.106 -6.349 7.536 1.00 96.81 309 LEU A N 1
ATOM 2499 C CA . LEU A 1 309 ? -29.108 -5.760 8.431 1.00 96.81 309 LEU A CA 1
ATOM 2500 C C . LEU A 1 309 ? -28.649 -4.420 9.025 1.00 96.81 309 LEU A C 1
ATOM 2502 O O . LEU A 1 309 ? -29.476 -3.640 9.507 1.00 96.81 309 LEU A O 1
ATOM 2506 N N . TYR A 1 310 ? -27.341 -4.160 8.984 1.00 97.56 310 TYR A N 1
ATOM 2507 C CA . TYR A 1 310 ? -26.675 -2.949 9.452 1.00 97.56 310 TYR A CA 1
ATOM 2508 C C . TYR A 1 310 ? -25.291 -2.820 8.791 1.00 97.56 310 TYR A C 1
ATOM 2510 O O . TYR A 1 310 ? -24.790 -3.794 8.224 1.00 97.56 310 TYR A O 1
ATOM 2518 N N . ASN A 1 311 ? -24.664 -1.644 8.894 1.00 98.25 311 ASN A N 1
ATOM 2519 C CA . ASN A 1 311 ? -23.259 -1.487 8.520 1.00 98.25 311 ASN A CA 1
ATOM 2520 C C . ASN A 1 311 ? -22.357 -2.393 9.377 1.00 98.25 311 ASN A C 1
ATOM 2522 O O . ASN A 1 311 ? -22.694 -2.738 10.511 1.00 98.25 311 ASN A O 1
ATOM 2526 N N . ALA A 1 312 ? -21.188 -2.763 8.862 1.00 98.25 312 ALA A N 1
ATOM 2527 C CA . ALA A 1 312 ? -20.185 -3.465 9.650 1.00 98.25 312 ALA A CA 1
ATOM 2528 C C . ALA A 1 312 ? -19.703 -2.562 10.793 1.00 98.25 312 ALA A C 1
ATOM 2530 O O . ALA A 1 312 ? -19.340 -1.413 10.546 1.00 98.25 312 ALA A O 1
ATOM 2531 N N . ILE A 1 313 ? -19.653 -3.074 12.025 1.00 98.56 313 ILE A N 1
ATOM 2532 C CA . ILE A 1 313 ? -19.008 -2.363 13.141 1.00 98.56 313 ILE A CA 1
ATOM 2533 C C . ILE A 1 313 ? -17.536 -2.765 13.157 1.00 98.56 313 ILE A C 1
ATOM 2535 O O . ILE A 1 313 ? -17.226 -3.930 13.422 1.00 98.56 313 ILE A O 1
ATOM 2539 N N . VAL A 1 314 ? -16.640 -1.815 12.884 1.00 97.88 314 VAL A N 1
ATOM 2540 C CA . VAL A 1 314 ? -15.203 -2.069 12.697 1.00 97.88 314 VAL A CA 1
ATOM 2541 C C . VAL A 1 314 ? -14.525 -2.430 14.023 1.00 97.88 314 VAL A C 1
ATOM 2543 O O . VAL A 1 314 ? -14.941 -1.992 15.094 1.00 97.88 314 VAL A O 1
ATOM 2546 N N . TRP A 1 315 ? -13.470 -3.249 13.991 1.00 95.81 315 TRP A N 1
ATOM 2547 C CA . TRP A 1 315 ? -12.770 -3.733 15.192 1.00 95.81 315 TRP A CA 1
ATOM 2548 C C . TRP A 1 315 ? -12.334 -2.626 16.173 1.00 95.81 315 TRP A C 1
ATOM 2550 O O . TRP A 1 315 ? -12.397 -2.843 17.383 1.00 95.81 315 TRP A O 1
ATOM 2560 N N . LEU A 1 316 ? -11.937 -1.454 15.665 1.00 91.44 316 LEU A N 1
ATOM 2561 C CA . LEU A 1 316 ? -11.468 -0.296 16.444 1.00 91.44 316 LEU A CA 1
ATOM 2562 C C . LEU A 1 316 ? -12.595 0.618 16.964 1.00 91.44 316 LEU A C 1
ATOM 2564 O O . LEU A 1 316 ? -12.318 1.622 17.617 1.00 91.44 316 LEU A O 1
ATOM 2568 N N . ASP A 1 317 ? -13.854 0.273 16.688 1.00 96.62 317 ASP A N 1
ATOM 2569 C CA . ASP A 1 317 ? -15.036 0.976 17.185 1.00 96.62 317 ASP A CA 1
ATOM 2570 C C . ASP A 1 317 ? -15.185 0.837 18.713 1.00 96.62 317 ASP A C 1
ATOM 2572 O O . ASP A 1 317 ? -14.982 -0.236 19.293 1.00 96.62 317 ASP A O 1
ATOM 2576 N N . MET A 1 318 ? -15.565 1.938 19.367 1.00 94.81 318 MET A N 1
ATOM 2577 C CA . MET A 1 318 ? -15.677 2.047 20.823 1.00 94.81 318 MET A CA 1
ATOM 2578 C C . MET A 1 318 ? -17.120 2.137 21.342 1.00 94.81 318 MET A C 1
ATOM 2580 O O . MET A 1 318 ? -17.322 2.238 22.556 1.00 94.81 318 MET A O 1
ATOM 2584 N N . ARG A 1 319 ? -18.144 2.050 20.481 1.00 96.81 319 ARG A N 1
ATOM 2585 C CA . ARG A 1 319 ? -19.561 2.215 20.861 1.00 96.81 319 ARG A CA 1
ATOM 2586 C C . ARG A 1 319 ? -20.037 1.208 21.897 1.00 96.81 319 ARG A C 1
ATOM 2588 O O . ARG A 1 319 ? -20.937 1.491 22.683 1.00 96.81 319 ARG A O 1
ATOM 2595 N N . THR A 1 320 ? -19.420 0.030 21.922 1.00 96.62 320 THR A N 1
ATOM 2596 C CA . THR A 1 320 ? -19.793 -1.065 22.822 1.00 96.62 320 THR A CA 1
ATOM 2597 C C . THR A 1 320 ? -19.137 -0.957 24.199 1.00 96.62 320 THR A C 1
ATOM 2599 O O . THR A 1 320 ? -19.211 -1.904 24.982 1.00 96.62 320 THR A O 1
ATOM 2602 N N . ALA A 1 321 ? -18.492 0.168 24.529 1.00 96.00 321 ALA A N 1
ATOM 2603 C CA . ALA A 1 321 ? -17.937 0.412 25.860 1.00 96.00 321 ALA A CA 1
ATOM 2604 C C . ALA A 1 321 ? -19.003 0.300 26.963 1.00 96.00 321 ALA A C 1
ATOM 2606 O O . ALA A 1 321 ? -18.780 -0.390 27.957 1.00 96.00 321 ALA A O 1
ATOM 2607 N N . SER A 1 322 ? -20.191 0.873 26.749 1.00 94.81 322 SER A N 1
ATOM 2608 C CA . SER A 1 322 ? -21.309 0.773 27.698 1.00 94.81 322 SER A CA 1
ATOM 2609 C C . SER A 1 322 ? -21.842 -0.659 27.828 1.00 94.81 322 SER A C 1
ATOM 2611 O O . SER A 1 322 ? -22.122 -1.113 28.935 1.00 94.81 322 SER A O 1
ATOM 2613 N N . THR A 1 323 ? -21.914 -1.411 26.724 1.00 95.81 323 THR A N 1
ATOM 2614 C CA . THR A 1 323 ? -22.262 -2.842 26.737 1.00 95.81 323 THR A CA 1
ATOM 2615 C C . THR A 1 323 ? -21.246 -3.649 27.544 1.00 95.81 323 THR A C 1
ATOM 2617 O O . THR A 1 323 ? -21.625 -4.499 28.346 1.00 95.81 323 THR A O 1
ATOM 2620 N N . VAL A 1 324 ? -19.948 -3.365 27.391 1.00 96.44 324 VAL A N 1
ATOM 2621 C CA . VAL A 1 324 ? -18.892 -3.987 28.204 1.00 96.44 324 VAL A CA 1
ATOM 2622 C C . VAL A 1 324 ? -19.071 -3.642 29.681 1.00 96.44 324 VAL A C 1
ATOM 2624 O O . VAL A 1 324 ? -18.975 -4.535 30.521 1.00 96.44 324 VAL A O 1
ATOM 2627 N N . ASP A 1 325 ? -19.371 -2.387 30.014 1.00 95.44 325 ASP A N 1
ATOM 2628 C CA . ASP A 1 325 ? -19.601 -1.976 31.400 1.00 95.44 325 ASP A CA 1
ATOM 2629 C C . ASP A 1 325 ? -20.789 -2.696 32.043 1.00 95.44 325 ASP A C 1
ATOM 2631 O O . ASP A 1 325 ? -20.670 -3.126 33.191 1.00 95.44 325 ASP A O 1
ATOM 2635 N N . GLN A 1 326 ? -21.882 -2.898 31.302 1.00 94.56 326 GLN A N 1
ATOM 2636 C CA . GLN A 1 326 ? -23.042 -3.677 31.749 1.00 94.56 326 GLN A CA 1
ATOM 2637 C C . GLN A 1 326 ? -22.693 -5.158 31.950 1.00 94.56 326 GLN A C 1
ATOM 2639 O O . GLN A 1 326 ? -23.072 -5.762 32.952 1.00 94.56 326 GLN A O 1
ATOM 2644 N N . LEU A 1 327 ? -21.919 -5.758 31.040 1.00 93.81 327 LEU A N 1
ATOM 2645 C CA . LEU A 1 327 ? -21.460 -7.144 31.184 1.00 93.81 327 LEU A CA 1
ATOM 2646 C C . LEU A 1 327 ? -20.544 -7.320 32.404 1.00 93.81 327 LEU A C 1
ATOM 2648 O O . LEU A 1 327 ? -20.615 -8.336 33.095 1.00 93.81 327 LEU A O 1
ATOM 2652 N N . LEU A 1 328 ? -19.716 -6.320 32.717 1.00 95.19 328 LEU A N 1
ATOM 2653 C CA . LEU A 1 328 ? -18.855 -6.338 33.902 1.00 95.19 328 LEU A CA 1
ATOM 2654 C C . LEU A 1 328 ? -19.646 -6.313 35.218 1.00 95.19 328 LEU A C 1
ATOM 2656 O O . LEU A 1 328 ? -19.149 -6.823 36.223 1.00 95.19 328 LEU A O 1
ATOM 2660 N N . GLU A 1 329 ? -20.864 -5.768 35.231 1.00 94.88 329 GLU A N 1
ATOM 2661 C CA . GLU A 1 329 ? -21.757 -5.808 36.400 1.00 94.88 329 GLU A CA 1
ATOM 2662 C C . GLU A 1 329 ? -22.322 -7.205 36.664 1.00 94.88 329 GLU A C 1
ATOM 2664 O O . GLU A 1 329 ? -22.647 -7.529 37.808 1.00 94.88 329 GLU A O 1
ATOM 2669 N N . GLN A 1 330 ? -22.392 -8.045 35.629 1.00 92.50 330 GLN A N 1
ATOM 2670 C CA . GLN A 1 330 ? -22.858 -9.429 35.726 1.00 92.50 330 GLN A CA 1
ATOM 2671 C C . GLN A 1 330 ? -21.751 -10.407 36.145 1.00 92.50 330 GLN A C 1
ATOM 2673 O O . GLN A 1 330 ? -22.033 -11.568 36.443 1.00 92.50 330 GLN A O 1
ATOM 2678 N N . VAL A 1 331 ? -20.492 -9.956 36.212 1.00 93.38 331 VAL A N 1
ATOM 2679 C CA . VAL A 1 331 ? -19.380 -10.780 36.702 1.00 93.38 331 VAL A CA 1
ATOM 2680 C C . VAL A 1 331 ? -19.625 -11.155 38.175 1.00 93.38 331 VAL A C 1
ATOM 2682 O O . VAL A 1 331 ? -19.893 -10.265 38.993 1.00 93.38 331 VAL A O 1
ATOM 2685 N N . PRO A 1 332 ? -19.487 -12.442 38.565 1.00 91.25 332 PRO A N 1
ATOM 2686 C CA . PRO A 1 332 ? -19.713 -12.884 39.936 1.00 91.25 332 PRO A CA 1
ATOM 2687 C C . PRO A 1 332 ? -18.938 -12.078 40.977 1.00 91.25 332 PRO A C 1
ATOM 2689 O O . PRO A 1 332 ? -17.818 -11.608 40.748 1.00 91.25 332 PRO A O 1
ATOM 2692 N N . ASN A 1 333 ? -19.560 -11.919 42.146 1.00 89.75 333 ASN A N 1
ATOM 2693 C CA . ASN A 1 333 ? -19.060 -11.108 43.260 1.00 89.75 333 ASN A CA 1
ATOM 2694 C C . ASN A 1 333 ? -18.847 -9.621 42.912 1.00 89.75 333 ASN A C 1
ATOM 2696 O O . ASN A 1 333 ? -18.171 -8.918 43.658 1.00 89.75 333 ASN A O 1
ATOM 2700 N N . LYS A 1 334 ? -19.413 -9.134 41.793 1.00 86.06 334 LYS A N 1
ATOM 2701 C CA . LYS A 1 334 ? -19.324 -7.739 41.322 1.00 86.06 334 LYS A CA 1
ATOM 2702 C C . LYS A 1 334 ? -17.889 -7.215 41.206 1.00 86.06 334 LYS A C 1
ATOM 2704 O O . LYS A 1 334 ? -17.634 -6.026 41.369 1.00 86.06 334 LYS A O 1
ATOM 2709 N N . THR A 1 335 ? -16.938 -8.098 40.907 1.00 88.88 335 THR A N 1
ATOM 2710 C CA . THR A 1 335 ? -15.512 -7.737 40.829 1.00 88.88 335 THR A CA 1
ATOM 2711 C C . THR A 1 335 ? -15.183 -6.827 39.648 1.00 88.88 335 THR A C 1
ATOM 2713 O O . THR A 1 335 ? -14.108 -6.233 39.630 1.00 88.88 335 THR A O 1
ATOM 2716 N N . ARG A 1 336 ? -16.074 -6.745 38.643 1.00 93.94 336 ARG A N 1
ATOM 2717 C CA . ARG A 1 336 ? -15.838 -6.049 37.366 1.00 93.94 336 ARG A CA 1
ATOM 2718 C C . ARG A 1 336 ? -14.494 -6.435 36.728 1.00 93.94 336 ARG A C 1
ATOM 2720 O O . ARG A 1 336 ? -13.837 -5.625 36.075 1.00 93.94 336 ARG A O 1
ATOM 2727 N N . ASN A 1 337 ? -14.053 -7.678 36.928 1.00 93.88 337 ASN A N 1
ATOM 2728 C CA . ASN A 1 337 ? -12.784 -8.151 36.395 1.00 93.88 337 ASN A CA 1
ATOM 2729 C C . ASN A 1 337 ? -12.893 -8.360 34.877 1.00 93.88 337 ASN A C 1
ATOM 2731 O O . ASN A 1 337 ? -13.494 -9.333 34.422 1.00 93.88 337 ASN A O 1
ATOM 2735 N N . LYS A 1 338 ? -12.244 -7.496 34.087 1.00 93.56 338 LYS A N 1
ATOM 2736 C CA . LYS A 1 338 ? -12.190 -7.622 32.619 1.00 93.56 338 LYS A CA 1
ATOM 2737 C C . LYS A 1 338 ? -11.610 -8.956 32.145 1.00 93.56 338 LYS A C 1
ATOM 2739 O O . LYS A 1 338 ? -11.958 -9.410 31.065 1.00 93.56 338 LYS A O 1
ATOM 2744 N N . ASN A 1 339 ? -10.772 -9.618 32.941 1.00 96.00 339 ASN A N 1
ATOM 2745 C CA . ASN A 1 339 ? -10.182 -10.913 32.599 1.00 96.00 339 ASN A CA 1
ATOM 2746 C C . ASN A 1 339 ? -11.043 -12.113 33.021 1.00 96.00 339 ASN A C 1
ATOM 2748 O O . ASN A 1 339 ? -10.568 -13.240 32.930 1.00 96.00 339 ASN A O 1
ATOM 2752 N N . TYR A 1 340 ? -12.279 -11.911 33.489 1.00 94.69 340 TYR A N 1
ATOM 2753 C CA . TYR A 1 340 ? -13.117 -12.997 34.008 1.00 94.69 340 TYR A CA 1
ATOM 2754 C C . TYR A 1 340 ? -13.316 -14.149 33.004 1.00 94.69 340 TYR A C 1
ATOM 2756 O O . TYR A 1 340 ? -13.247 -15.311 33.391 1.00 94.69 340 TYR A O 1
ATOM 2764 N N . LEU A 1 341 ? -13.481 -13.836 31.714 1.00 93.31 341 LEU A N 1
ATOM 2765 C CA . LEU A 1 341 ? -13.642 -14.834 30.646 1.00 93.31 341 LEU A CA 1
ATOM 2766 C C . LEU A 1 341 ? -12.317 -15.305 30.028 1.00 93.31 341 LEU A C 1
ATOM 2768 O O . LEU A 1 341 ? -12.307 -16.264 29.259 1.00 93.31 341 LEU A O 1
ATOM 2772 N N . LYS A 1 342 ? -11.185 -14.691 30.394 1.00 95.25 342 LYS A N 1
ATOM 2773 C CA . LYS A 1 342 ? -9.872 -15.012 29.823 1.00 95.25 342 LYS A CA 1
ATOM 2774 C C . LYS A 1 342 ? -9.475 -16.488 29.996 1.00 95.25 342 LYS A C 1
ATOM 2776 O O . LYS A 1 342 ? -8.919 -17.035 29.051 1.00 95.25 342 LYS A O 1
ATOM 2781 N N . PRO A 1 343 ? -9.778 -17.177 31.116 1.00 96.69 343 PRO A N 1
ATOM 2782 C CA . PRO A 1 343 ? -9.522 -18.615 31.231 1.00 96.69 343 PRO A CA 1
ATOM 2783 C C . PRO A 1 343 ? -10.342 -19.491 30.270 1.00 96.69 343 PRO A C 1
ATOM 2785 O O . PRO A 1 343 ? -9.955 -20.630 30.035 1.00 96.69 343 PRO A O 1
ATOM 2788 N N . LEU A 1 344 ? -11.464 -18.990 29.739 1.00 94.50 344 LEU A N 1
ATOM 2789 C CA . LEU A 1 344 ? -12.344 -19.734 28.832 1.00 94.50 344 LEU A CA 1
ATOM 2790 C C . LEU A 1 344 ? -12.012 -19.473 27.361 1.00 94.50 344 LEU A C 1
ATOM 2792 O O . LEU A 1 344 ? -11.927 -20.415 26.582 1.00 94.50 344 LEU A O 1
ATOM 2796 N N . CYS A 1 345 ? -11.835 -18.206 26.979 1.00 93.69 345 CYS A N 1
ATOM 2797 C CA . CYS A 1 345 ? -11.645 -17.815 25.577 1.00 93.69 345 CYS A CA 1
ATOM 2798 C C . CYS A 1 345 ? -10.274 -17.195 25.271 1.00 93.69 345 CYS A C 1
ATOM 2800 O O . CYS A 1 345 ? -10.010 -16.836 24.130 1.00 93.69 345 CYS A O 1
ATOM 2802 N N . GLY A 1 346 ? -9.402 -17.025 26.267 1.00 95.69 346 GLY A N 1
ATOM 2803 C CA . GLY A 1 346 ? -8.096 -16.376 26.106 1.00 95.69 346 GLY A CA 1
ATOM 2804 C C . GLY A 1 346 ? -8.142 -14.844 26.047 1.00 95.69 346 GLY A C 1
ATOM 2805 O O . GLY A 1 346 ? -7.087 -14.206 26.050 1.00 95.69 346 GLY A O 1
ATOM 2806 N N . LEU A 1 347 ? -9.335 -14.237 26.060 1.00 95.38 347 LEU A N 1
ATOM 2807 C CA . LEU A 1 347 ? -9.544 -12.811 25.797 1.00 95.38 347 LEU A CA 1
ATOM 2808 C C . LEU A 1 347 ? -10.203 -12.088 26.989 1.00 95.38 347 LEU A C 1
ATOM 2810 O O . LEU A 1 347 ? -11.029 -12.674 27.694 1.00 95.38 347 LEU A O 1
ATOM 2814 N N . PRO A 1 348 ? -9.855 -10.814 27.252 1.00 94.75 348 PRO A N 1
ATOM 2815 C CA . PRO A 1 348 ? -10.585 -9.984 28.203 1.00 94.75 348 PRO A CA 1
ATOM 2816 C C . PRO A 1 348 ? -11.889 -9.441 27.595 1.00 94.75 348 PRO A C 1
ATOM 2818 O O . PRO A 1 348 ? -12.045 -9.362 26.381 1.00 94.75 348 PRO A O 1
ATOM 2821 N N . LEU A 1 349 ? -12.801 -8.963 28.438 1.00 94.94 349 LEU A N 1
ATOM 2822 C CA . LEU A 1 349 ? -13.923 -8.130 28.008 1.00 94.94 349 LEU A CA 1
ATOM 2823 C C . LEU A 1 349 ? -13.398 -6.777 27.502 1.00 94.94 349 LEU A C 1
ATOM 2825 O O . LEU A 1 349 ? -12.755 -6.030 28.246 1.00 94.94 349 LEU A O 1
ATOM 2829 N N . SER A 1 350 ? -13.663 -6.473 26.231 1.00 96.00 350 SER A N 1
ATOM 2830 C CA . SER A 1 350 ? -13.201 -5.267 25.538 1.00 96.00 350 SER A CA 1
ATOM 2831 C C . SER A 1 350 ? -14.144 -4.916 24.382 1.00 96.00 350 SER A C 1
ATOM 2833 O O . SER A 1 350 ? -14.650 -5.845 23.748 1.00 96.00 350 SER A O 1
ATOM 2835 N N . PRO A 1 351 ? -14.331 -3.620 24.050 1.00 93.31 351 PRO A N 1
ATOM 2836 C CA . PRO A 1 351 ? -15.071 -3.194 22.858 1.00 93.31 351 PRO A CA 1
ATOM 2837 C C . PRO A 1 351 ? -14.524 -3.755 21.541 1.00 93.31 351 PRO A C 1
ATOM 2839 O O . PRO A 1 351 ? -15.261 -3.890 20.570 1.00 93.31 351 PRO A O 1
ATOM 2842 N N . TYR A 1 352 ? -13.247 -4.147 21.531 1.00 95.50 352 TYR A N 1
ATOM 2843 C CA . TYR A 1 352 ? -12.565 -4.723 20.375 1.00 95.50 352 TYR A CA 1
ATOM 2844 C C . TYR A 1 352 ? -13.258 -5.982 19.822 1.00 95.50 352 TYR A C 1
ATOM 2846 O O . TYR A 1 352 ? -13.334 -6.135 18.608 1.00 95.50 352 TYR A O 1
ATOM 2854 N N . PHE A 1 353 ? -13.813 -6.854 20.670 1.00 97.06 353 PHE A N 1
ATOM 2855 C CA . PHE A 1 353 ? -14.254 -8.192 20.250 1.00 97.06 353 PHE A CA 1
ATOM 2856 C C . PHE A 1 353 ? -15.678 -8.240 19.672 1.00 97.06 353 PHE A C 1
ATOM 2858 O O . PHE A 1 353 ? -16.583 -7.519 20.090 1.00 97.06 353 PHE A O 1
ATOM 2865 N N . SER A 1 354 ? -15.893 -9.154 18.734 1.00 97.25 354 SER A N 1
ATOM 2866 C CA . SER A 1 354 ? -17.129 -9.338 17.962 1.00 97.25 354 SER A CA 1
ATOM 2867 C C . SER A 1 354 ? -18.368 -9.656 18.806 1.00 97.25 354 SER A C 1
ATOM 2869 O O . SER A 1 354 ? -19.450 -9.135 18.542 1.00 97.25 354 SER A O 1
ATOM 2871 N N . ALA A 1 355 ? -18.233 -10.446 19.876 1.00 95.94 355 ALA A N 1
ATOM 2872 C CA . ALA A 1 355 ? -19.371 -10.835 20.715 1.00 95.94 355 ALA A CA 1
ATOM 2873 C C . ALA A 1 355 ? -20.104 -9.627 21.333 1.00 95.94 355 ALA A C 1
ATOM 2875 O O . ALA A 1 355 ? -21.334 -9.616 21.412 1.00 95.94 355 ALA A O 1
ATOM 2876 N N . VAL A 1 356 ? -19.365 -8.588 21.743 1.00 96.69 356 VAL A N 1
ATOM 2877 C CA . VAL A 1 356 ? -19.978 -7.381 22.321 1.00 96.69 356 VAL A CA 1
ATOM 2878 C C . VAL A 1 356 ? -20.577 -6.469 21.252 1.00 96.69 356 VAL A C 1
ATOM 2880 O O . VAL A 1 356 ? -21.590 -5.826 21.517 1.00 96.69 356 VAL A O 1
ATOM 2883 N N . LYS A 1 357 ? -20.021 -6.474 20.032 1.00 97.94 357 LYS A N 1
ATOM 2884 C CA . LYS A 1 357 ? -20.612 -5.819 18.854 1.00 97.94 357 LYS A CA 1
ATOM 2885 C C . LYS A 1 357 ? -21.935 -6.469 18.472 1.00 97.94 357 LYS A C 1
ATOM 2887 O O . LYS A 1 357 ? -22.928 -5.767 18.305 1.00 97.94 357 LYS A O 1
ATOM 2892 N N . LEU A 1 358 ? -21.985 -7.801 18.438 1.00 97.06 358 LEU A N 1
ATOM 2893 C CA . LEU A 1 358 ? -23.217 -8.541 18.181 1.00 97.06 358 LEU A CA 1
ATOM 2894 C C . LEU A 1 358 ? -24.276 -8.257 19.252 1.00 97.06 358 LEU A C 1
ATOM 2896 O O . LEU A 1 358 ? -25.419 -7.965 18.909 1.00 97.06 358 LEU A O 1
ATOM 2900 N N . ARG A 1 359 ? -23.901 -8.265 20.540 1.00 95.81 359 ARG A N 1
ATOM 2901 C CA . ARG A 1 359 ? -24.833 -7.911 21.621 1.00 95.81 359 ARG A CA 1
ATOM 2902 C C . ARG A 1 359 ? -25.391 -6.501 21.446 1.00 95.81 359 ARG A C 1
ATOM 2904 O O . ARG A 1 359 ? -26.600 -6.315 21.531 1.00 95.81 359 ARG A O 1
ATOM 2911 N N . TRP A 1 360 ? -24.525 -5.530 21.161 1.00 97.06 360 TRP A N 1
ATOM 2912 C CA . TRP A 1 360 ? -24.947 -4.154 20.917 1.00 97.06 360 TRP A CA 1
ATOM 2913 C C . TRP A 1 360 ? -25.909 -4.051 19.727 1.00 97.06 360 TRP A C 1
ATOM 2915 O O . TRP A 1 360 ? -26.929 -3.376 19.837 1.00 97.06 360 TRP A O 1
ATOM 2925 N N . LEU A 1 361 ? -25.633 -4.753 18.622 1.00 96.81 361 LEU A N 1
ATOM 2926 C CA . LEU A 1 361 ? -26.517 -4.793 17.454 1.00 96.81 361 LEU A CA 1
ATOM 2927 C C . LEU A 1 361 ? -27.898 -5.352 17.807 1.00 96.81 361 LEU A C 1
ATOM 2929 O O . LEU A 1 361 ? -28.899 -4.755 17.422 1.00 96.81 361 LEU A O 1
ATOM 2933 N N . MET A 1 362 ? -27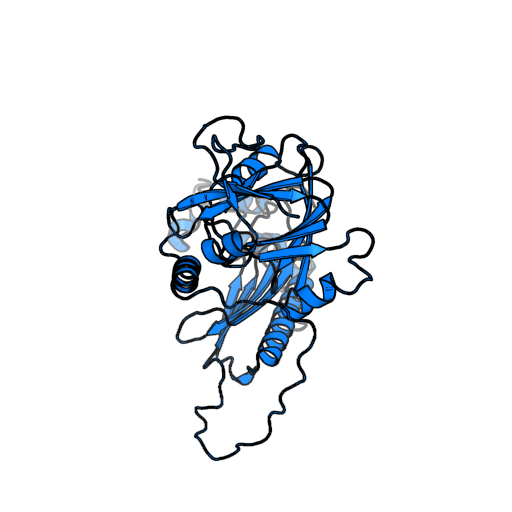.959 -6.442 18.578 1.00 94.94 362 MET A N 1
ATOM 2934 C CA . MET A 1 362 ? -29.229 -7.003 19.051 1.00 94.94 362 MET A CA 1
ATOM 2935 C C . MET A 1 362 ? -30.013 -5.994 19.897 1.00 94.94 362 MET A C 1
ATOM 2937 O O . MET A 1 362 ? -31.221 -5.879 19.738 1.00 94.94 362 MET A O 1
ATOM 2941 N N . ASP A 1 363 ? -29.338 -5.234 20.759 1.00 94.62 363 ASP A N 1
ATOM 2942 C CA . ASP A 1 363 ? -29.994 -4.280 21.660 1.00 94.62 363 ASP A CA 1
ATOM 2943 C C . ASP A 1 363 ? -30.443 -2.981 20.979 1.00 94.62 363 ASP A C 1
ATOM 2945 O O . ASP A 1 363 ? -31.410 -2.359 21.418 1.00 94.62 363 ASP A O 1
ATOM 2949 N N . ASN A 1 364 ? -29.741 -2.549 19.926 1.00 95.12 364 ASN A N 1
ATOM 2950 C CA . ASN A 1 364 ? -29.873 -1.191 19.386 1.00 95.12 364 ASN A CA 1
ATOM 2951 C C . ASN A 1 364 ? -30.366 -1.134 17.938 1.00 95.12 364 ASN A C 1
ATOM 2953 O O . ASN A 1 364 ? -30.822 -0.078 17.501 1.00 95.12 364 ASN A O 1
ATOM 2957 N N . VAL A 1 365 ? -30.291 -2.231 17.179 1.00 95.44 365 VAL A N 1
ATOM 2958 C CA . VAL A 1 365 ? -30.712 -2.266 15.774 1.00 95.44 365 VAL A CA 1
ATOM 2959 C C . VAL A 1 365 ? -31.977 -3.116 15.650 1.00 95.44 365 VAL A C 1
ATOM 2961 O O . VAL A 1 365 ? -31.888 -4.343 15.627 1.00 95.44 365 VAL A O 1
ATOM 2964 N N . PRO A 1 366 ? -33.173 -2.505 15.499 1.00 93.19 366 PRO A N 1
ATOM 2965 C CA . PRO A 1 366 ? -34.434 -3.247 15.450 1.00 93.19 366 PRO A CA 1
ATOM 2966 C C . PRO A 1 366 ? -34.449 -4.343 14.384 1.00 93.19 366 PRO A C 1
ATOM 2968 O O . PRO A 1 366 ? -34.957 -5.431 14.627 1.00 93.19 366 PRO A O 1
ATOM 2971 N N . LYS A 1 367 ? -33.830 -4.085 13.224 1.00 91.06 367 LYS A N 1
ATOM 2972 C CA . LYS A 1 367 ? -33.706 -5.066 12.139 1.00 91.06 367 LYS A CA 1
ATOM 2973 C C . LYS A 1 367 ? -32.943 -6.327 12.543 1.00 91.06 367 LYS A C 1
ATOM 2975 O O . LYS A 1 367 ? -33.177 -7.351 11.932 1.00 91.06 367 LYS A O 1
ATOM 2980 N N . VAL A 1 368 ? -32.053 -6.270 13.534 1.00 90.50 368 VAL A N 1
ATOM 2981 C CA . VAL A 1 368 ? -31.299 -7.435 14.024 1.00 90.50 368 VAL A CA 1
ATOM 2982 C C . VAL A 1 368 ? -32.122 -8.230 15.042 1.00 90.50 368 VAL A C 1
ATOM 2984 O O . VAL A 1 368 ? -32.071 -9.455 15.048 1.00 90.50 368 VAL A O 1
ATOM 2987 N N . LEU A 1 369 ? -32.933 -7.552 15.860 1.00 76.31 369 LEU A N 1
ATOM 2988 C CA . LEU A 1 369 ? -33.722 -8.182 16.923 1.00 76.31 369 LEU A CA 1
ATOM 2989 C C . LEU A 1 369 ? -34.830 -9.114 16.394 1.00 76.31 369 LEU A C 1
ATOM 2991 O O . LEU A 1 369 ? -35.132 -10.115 17.027 1.00 76.31 369 LEU A O 1
ATOM 2995 N N . TYR A 1 370 ? -35.431 -8.814 15.238 1.00 60.69 370 TYR A N 1
ATOM 2996 C CA . TYR A 1 370 ? -36.538 -9.614 14.686 1.00 60.69 370 TYR A CA 1
ATOM 2997 C C . TYR A 1 370 ? -36.110 -10.935 14.012 1.00 60.69 370 TYR A C 1
ATOM 2999 O O . TYR A 1 370 ? -36.981 -11.686 13.575 1.00 60.69 370 TYR A O 1
ATOM 3007 N N . PHE A 1 371 ? -34.806 -11.225 13.920 1.00 51.44 371 PHE A N 1
ATOM 3008 C CA . PHE A 1 371 ? -34.263 -12.407 13.229 1.00 51.44 371 PHE A CA 1
ATOM 3009 C C . PHE A 1 371 ? -33.408 -13.331 14.117 1.00 51.44 371 PHE A C 1
ATOM 3011 O O . PHE A 1 371 ? -32.864 -14.314 13.609 1.00 51.44 371 PHE A O 1
ATOM 3018 N N . ALA A 1 372 ? -33.292 -13.036 15.416 1.00 46.88 372 ALA A N 1
ATOM 3019 C CA . ALA A 1 372 ? -32.692 -13.912 16.428 1.00 46.88 372 ALA A CA 1
ATOM 3020 C C . ALA A 1 372 ? -33.791 -14.606 17.239 1.00 46.88 372 ALA A C 1
ATOM 3022 O O . ALA A 1 372 ? -33.607 -15.803 17.560 1.00 46.88 372 ALA A O 1
#

InterPro domains:
  IPR004313 Acireductone dioxygenase ARD family [PF03079] (3-158)
  IPR004313 Acireductone dioxygenase ARD family [PTHR23418] (1-179)
  IPR004313 Acireductone dioxygenase ARD family [cd02232] (28-159)
  IPR011051 RmlC-like cupin domain superfamily [SSF51182] (1-177)
  IPR014710 RmlC-like jelly roll fold [G3DSA:2.60.120.10] (1-180)
  IPR018483 Carbohydrate kinase, FGGY, conserved site [PS00933] (352-364)
  IPR018484 Carbohydrate kinase FGGY, N-terminal [PF00370] (214-368)
  IPR027496 Acireductone dioxygenase, eukaryotes [MF_03154] (2-167)
  IPR043129 ATPase, nucleotide binding domain [SSF53067] (214-369)

pLDDT: mean 88.35, std 16.31, range [26.98, 98.69]